Protein AF-A0A914P4Z8-F1 (afdb_monomer_lite)

Foldseek 3Di:
DDPPDDDPDDDDQPLVQLQVCLADPVSPRDDDDDDPDDDDDDDDDPPPDPCPVVVVVVVVVCVVVCVVVVVCCVRRHGNDDPPVVPPPPPPPCDVVNVVVVVVVVVVVVVVVVVVVVVVVVVVVVVVVVVVCCVPPVVVVCVVPPPDDDVVVVVVVVVVVPCPVVVVVVVVVVVVVVVVPDDDDDDDDDDDPPDPDPPVVVVVVVVVVVVVVPD

Secondary structure (DSSP, 8-state):
-------S-----HHHHHHHHHT-SS------S--S--PPP-----TT-THHHHHHHHHHHHHHTTHHHHHHHHHH--SS---TT-TT------HHHHHHHHHHHHHHHHHHHHHHHHHHHHHHHHHHHHHHIIIIIHHHHHHHTTSSSHHHHHHHHHGGGTHHHHHHHHHHHHHHHHHS--SSS---------TTSHHHHHHHHHHHHHTT--

Organism: NCBI:txid227884

Radius of gyration: 45.94 Å; ch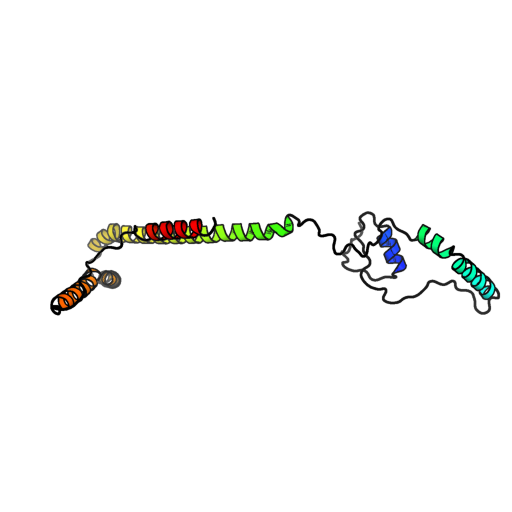ains: 1; bounding box: 106×55×116 Å

InterPro domains:
  IPR015683 Ionotropic glutamate receptor [PTHR18966] (6-133)

Structure (mmCIF, N/CA/C/O backbone):
data_AF-A0A914P4Z8-F1
#
_entry.id   AF-A0A914P4Z8-F1
#
loop_
_atom_site.group_PDB
_atom_site.id
_atom_site.type_symbol
_atom_site.label_atom_id
_atom_site.label_alt_id
_atom_site.label_comp_id
_atom_site.label_asym_id
_atom_site.label_entity_id
_atom_site.label_seq_id
_atom_site.pdbx_PDB_ins_code
_atom_site.Cartn_x
_atom_site.Cartn_y
_atom_site.Cartn_z
_atom_site.occupancy
_atom_site.B_iso_or_equiv
_atom_site.auth_seq_id
_atom_site.auth_comp_id
_atom_site.auth_asym_id
_atom_site.auth_atom_id
_atom_site.pdbx_PDB_model_num
ATOM 1 N N . MET A 1 1 ? -23.081 -17.741 -10.231 1.00 33.28 1 MET A N 1
ATOM 2 C CA . MET A 1 1 ? -21.741 -17.119 -10.187 1.00 33.28 1 MET A CA 1
ATOM 3 C C . MET A 1 1 ? -21.920 -15.652 -9.849 1.00 33.28 1 MET A C 1
ATOM 5 O O . MET A 1 1 ? -22.490 -14.925 -10.652 1.00 33.28 1 MET A O 1
ATOM 9 N N . SER A 1 2 ? -21.561 -15.251 -8.630 1.00 34.38 2 SER A N 1
ATOM 10 C CA . SER A 1 2 ? -21.707 -13.864 -8.180 1.00 34.38 2 SER A CA 1
ATOM 11 C C . SER A 1 2 ? -20.688 -12.985 -8.909 1.00 34.38 2 SER A C 1
ATOM 13 O O . SER A 1 2 ? -19.508 -13.332 -8.943 1.00 34.38 2 SER A O 1
ATOM 15 N N . LYS A 1 3 ? -21.128 -11.876 -9.517 1.00 41.78 3 LYS A N 1
ATOM 16 C CA . LYS A 1 3 ? -20.225 -10.840 -10.039 1.00 41.78 3 LYS A CA 1
ATOM 17 C C . LYS A 1 3 ? -19.413 -10.298 -8.856 1.00 41.78 3 LYS A C 1
ATOM 19 O O . LYS A 1 3 ? -19.962 -9.556 -8.047 1.00 41.78 3 LYS A O 1
ATOM 24 N N . LYS A 1 4 ? -18.124 -10.643 -8.750 1.00 62.50 4 LYS A N 1
ATOM 25 C CA . LYS A 1 4 ? -17.187 -9.883 -7.911 1.00 62.50 4 LYS A CA 1
ATOM 26 C C . LYS A 1 4 ? -16.979 -8.534 -8.594 1.00 62.50 4 LYS A C 1
ATOM 28 O O . LYS A 1 4 ? -16.255 -8.436 -9.579 1.00 62.50 4 LYS A O 1
ATOM 33 N N . ILE A 1 5 ? -17.689 -7.518 -8.120 1.00 73.44 5 ILE A N 1
ATOM 34 C CA . ILE A 1 5 ? -17.353 -6.127 -8.410 1.00 73.44 5 ILE A CA 1
ATOM 35 C C . ILE A 1 5 ? -16.011 -5.885 -7.712 1.00 73.44 5 ILE A C 1
ATOM 37 O O . ILE A 1 5 ? -15.908 -6.124 -6.511 1.00 73.44 5 ILE A O 1
ATOM 41 N N . GLN A 1 6 ? -14.980 -5.497 -8.463 1.00 75.19 6 GLN A N 1
ATOM 42 C CA . GLN A 1 6 ? -13.723 -5.039 -7.873 1.00 75.19 6 GLN A CA 1
ATOM 43 C C . GLN A 1 6 ? -14.003 -3.690 -7.205 1.00 75.19 6 GLN A C 1
ATOM 45 O O . GLN A 1 6 ? -14.407 -2.739 -7.871 1.00 75.19 6 GLN A O 1
ATOM 50 N N . LEU A 1 7 ? -13.911 -3.665 -5.878 1.00 75.88 7 LEU A N 1
ATOM 51 C CA . LEU A 1 7 ? -14.118 -2.487 -5.043 1.00 75.88 7 LEU A CA 1
ATOM 52 C C . LEU A 1 7 ? -12.759 -2.104 -4.463 1.00 75.88 7 LEU A C 1
ATOM 54 O O . LEU A 1 7 ? -12.215 -2.863 -3.668 1.00 75.88 7 LEU A O 1
ATOM 58 N N . ASP A 1 8 ? -12.242 -0.940 -4.849 1.00 79.50 8 ASP A N 1
ATOM 59 C CA . ASP A 1 8 ? -10.958 -0.434 -4.342 1.00 79.50 8 ASP A CA 1
ATOM 60 C C . ASP A 1 8 ? -11.071 0.114 -2.911 1.00 79.50 8 ASP A C 1
ATOM 62 O O . ASP A 1 8 ? -10.104 0.121 -2.156 1.00 79.50 8 ASP A O 1
ATOM 66 N N . ALA A 1 9 ? -12.261 0.584 -2.522 1.00 85.44 9 ALA A N 1
ATOM 67 C CA . ALA A 1 9 ? -12.530 1.105 -1.189 1.00 85.44 9 ALA A CA 1
ATOM 68 C C . ALA A 1 9 ? -13.968 0.801 -0.755 1.00 85.44 9 ALA A C 1
ATOM 70 O O . ALA A 1 9 ? -14.914 0.897 -1.542 1.00 85.44 9 ALA A O 1
ATOM 71 N N . PHE A 1 10 ? -14.131 0.471 0.525 1.00 86.00 10 PHE A N 1
ATOM 72 C CA . PHE A 1 10 ? -15.420 0.200 1.150 1.00 86.00 10 PHE A CA 1
ATOM 73 C C . PHE A 1 10 ? -15.530 0.976 2.465 1.00 86.00 10 PHE A C 1
ATOM 75 O O . PHE A 1 10 ? -14.608 0.967 3.277 1.00 86.00 10 PHE A O 1
ATOM 82 N N . ILE A 1 11 ? -16.652 1.671 2.660 1.00 89.19 11 ILE A N 1
ATOM 83 C CA . ILE A 1 11 ? -16.910 2.491 3.848 1.00 89.19 11 ILE A CA 1
ATOM 84 C C . ILE A 1 11 ? -18.048 1.847 4.627 1.00 89.19 11 ILE A C 1
ATOM 86 O O . ILE A 1 11 ? -19.149 1.669 4.103 1.00 89.19 11 ILE A O 1
ATOM 90 N N . TYR A 1 12 ? -17.777 1.512 5.883 1.00 89.00 12 TYR A N 1
ATOM 91 C CA . TYR A 1 12 ? -18.737 0.888 6.783 1.00 89.00 12 TYR A CA 1
ATOM 92 C C . TYR A 1 12 ? -18.381 1.182 8.245 1.00 89.00 12 TYR A C 1
ATOM 94 O O . TYR A 1 12 ? -17.435 1.923 8.514 1.00 89.00 12 TYR A O 1
ATOM 102 N N . ASP A 1 13 ? -19.151 0.631 9.186 1.00 88.88 13 ASP A N 1
ATOM 103 C CA . ASP A 1 13 ? -18.846 0.770 10.608 1.00 88.88 13 ASP A CA 1
ATOM 104 C C . ASP A 1 13 ? -17.483 0.158 10.954 1.00 88.88 13 ASP A C 1
ATOM 106 O O . ASP A 1 13 ? -17.149 -0.950 10.523 1.00 88.88 13 ASP A O 1
ATOM 110 N N . ALA A 1 14 ? -16.710 0.883 11.759 1.00 86.25 14 ALA A N 1
ATOM 111 C CA . ALA A 1 14 ? -15.313 0.564 12.018 1.00 86.25 14 ALA A CA 1
ATOM 112 C C . ALA A 1 14 ? -15.141 -0.782 12.735 1.00 86.25 14 ALA A C 1
ATOM 114 O O . ALA A 1 14 ? -14.283 -1.572 12.357 1.00 86.25 14 ALA A O 1
ATOM 115 N N . VAL A 1 15 ? -16.005 -1.091 13.711 1.00 87.31 15 VAL A N 1
ATOM 116 C CA . VAL A 1 15 ? -15.911 -2.339 14.489 1.00 87.31 15 VAL A CA 1
ATOM 117 C C . VAL A 1 15 ? -16.144 -3.565 13.605 1.00 87.31 15 VAL A C 1
ATOM 119 O O . VAL A 1 15 ? -15.486 -4.591 13.769 1.00 87.31 15 VAL A O 1
ATOM 122 N N . VAL A 1 16 ? -17.071 -3.462 12.649 1.00 88.56 16 VAL A N 1
ATOM 123 C CA . VAL A 1 16 ? -17.364 -4.554 11.713 1.00 88.56 16 VAL A CA 1
ATOM 124 C C . VAL A 1 16 ? -16.225 -4.735 10.712 1.00 88.56 16 VAL A C 1
ATOM 126 O O . VAL A 1 16 ? -15.861 -5.874 10.417 1.00 88.56 16 VAL A O 1
ATOM 129 N N . LEU A 1 17 ? -15.646 -3.637 10.216 1.00 88.44 17 LEU A N 1
ATOM 130 C CA . LEU A 1 17 ? -14.486 -3.689 9.325 1.00 88.44 17 LEU A CA 1
ATOM 131 C C . LEU A 1 17 ? -13.275 -4.318 10.011 1.00 88.44 17 LEU A C 1
ATOM 133 O O . LEU A 1 17 ? -12.688 -5.230 9.441 1.00 88.44 17 LEU A O 1
ATOM 137 N N . ASP A 1 18 ? -12.958 -3.914 11.242 1.00 85.38 18 ASP A N 1
ATOM 138 C CA . ASP A 1 18 ? -11.827 -4.472 11.994 1.00 85.38 18 ASP A CA 1
ATOM 139 C C . ASP A 1 18 ? -12.021 -5.962 12.298 1.00 85.38 18 ASP A C 1
ATOM 141 O O . ASP A 1 18 ? -11.088 -6.756 12.170 1.00 85.38 18 ASP A O 1
ATOM 145 N N . TYR A 1 19 ? -13.246 -6.377 12.630 1.00 87.62 19 TYR A N 1
ATOM 146 C CA . TYR A 1 19 ? -13.572 -7.791 12.804 1.00 87.62 19 TYR A CA 1
ATOM 147 C C . TYR A 1 19 ? -13.413 -8.589 11.501 1.00 87.62 19 TYR A C 1
ATOM 149 O O . TYR A 1 19 ? -12.884 -9.702 11.519 1.00 87.62 19 TYR A O 1
ATOM 157 N N . GLN A 1 20 ? -13.869 -8.042 10.371 1.00 87.25 20 GLN A N 1
ATOM 158 C CA . GLN A 1 20 ? -13.790 -8.721 9.079 1.00 87.25 20 GLN A CA 1
ATOM 159 C C . GLN A 1 20 ? -12.347 -8.782 8.562 1.00 87.25 20 GLN A C 1
ATOM 161 O O . GLN A 1 20 ? -11.921 -9.841 8.107 1.00 87.25 20 GLN A O 1
ATOM 166 N N . ALA A 1 21 ? -11.593 -7.688 8.690 1.00 86.69 21 ALA A N 1
ATOM 167 C CA . ALA A 1 21 ? -10.169 -7.618 8.373 1.00 86.69 21 ALA A CA 1
ATOM 168 C C . ALA A 1 21 ? -9.355 -8.579 9.253 1.00 86.69 21 ALA A C 1
ATOM 170 O O . ALA A 1 21 ? -8.483 -9.288 8.764 1.00 86.69 21 ALA A O 1
ATOM 171 N N . GLY A 1 22 ? -9.695 -8.688 10.541 1.00 85.44 22 GLY A N 1
ATOM 172 C CA . GLY A 1 22 ? -9.060 -9.627 11.466 1.00 85.44 22 GLY A CA 1
ATOM 173 C C . GLY A 1 22 ? -9.313 -11.109 11.149 1.0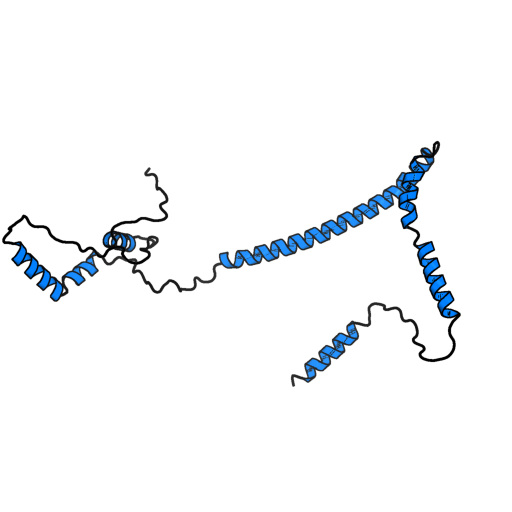0 85.44 22 GLY A C 1
ATOM 174 O O . GLY A 1 22 ? -8.529 -11.967 11.563 1.00 85.44 22 GLY A O 1
ATOM 175 N N . LYS A 1 23 ? -10.410 -11.425 10.451 1.00 85.12 23 LYS A N 1
ATOM 176 C CA . LYS A 1 23 ? -10.815 -12.794 10.085 1.00 85.12 23 LYS A CA 1
ATOM 177 C C . LYS A 1 23 ? -10.451 -13.195 8.664 1.00 85.12 23 LYS A C 1
ATOM 179 O O . LYS A 1 23 ? -10.715 -14.337 8.284 1.00 85.12 23 LYS A O 1
ATOM 184 N N . ASP A 1 24 ? -9.901 -12.273 7.890 1.00 83.62 24 ASP A N 1
ATOM 185 C CA . ASP A 1 24 ? -9.464 -12.557 6.537 1.00 83.62 24 ASP A CA 1
ATOM 186 C C . ASP A 1 24 ? -8.277 -13.533 6.549 1.00 83.62 24 ASP A C 1
ATOM 188 O O . ASP A 1 24 ? -7.423 -13.472 7.432 1.00 83.62 24 ASP A O 1
ATOM 192 N N . ALA A 1 25 ? -8.244 -14.477 5.606 1.00 77.44 25 ALA A N 1
ATOM 193 C CA . ALA A 1 25 ? -7.233 -15.541 5.602 1.00 77.44 25 ALA A CA 1
ATOM 194 C C . ALA A 1 25 ? -5.864 -15.039 5.118 1.00 77.44 25 ALA A C 1
ATOM 196 O O . ALA A 1 25 ? -4.833 -15.484 5.620 1.00 77.44 25 ALA A O 1
ATOM 197 N N . ASP A 1 26 ? -5.882 -14.098 4.173 1.00 78.06 26 ASP A N 1
ATOM 198 C CA . ASP A 1 26 ? -4.693 -13.560 3.511 1.00 78.06 26 ASP A CA 1
ATOM 199 C C . ASP A 1 26 ? -4.294 -12.174 4.056 1.00 78.06 26 ASP A C 1
ATOM 201 O O . ASP A 1 26 ? -3.321 -11.583 3.592 1.00 78.06 26 ASP A O 1
ATOM 205 N N . CYS A 1 27 ? -5.024 -11.660 5.059 1.00 81.81 27 CYS A N 1
ATOM 206 C CA . CYS A 1 27 ? -4.859 -10.318 5.633 1.00 81.81 27 CYS A CA 1
ATOM 207 C C . CYS A 1 27 ? -4.760 -9.204 4.567 1.00 81.81 27 CYS A C 1
ATOM 209 O O . CYS A 1 27 ? -4.033 -8.225 4.757 1.00 81.81 27 CYS A O 1
ATOM 211 N N . GLU A 1 28 ? -5.463 -9.353 3.439 1.00 79.19 28 GLU A N 1
ATOM 212 C CA . GLU A 1 28 ? -5.416 -8.406 2.318 1.00 79.19 28 GLU A CA 1
ATOM 213 C C . GLU A 1 28 ? -6.237 -7.151 2.648 1.00 79.19 28 GLU A C 1
ATOM 215 O O . GLU A 1 28 ? -5.876 -6.029 2.284 1.00 79.19 28 GLU A O 1
ATOM 220 N N . LEU A 1 29 ? -7.334 -7.332 3.390 1.00 80.19 29 LEU A N 1
ATOM 221 C CA . LEU A 1 29 ? -8.165 -6.231 3.857 1.00 80.19 29 LEU A CA 1
ATOM 222 C C . LEU A 1 29 ? -7.519 -5.528 5.051 1.00 80.19 29 LEU A C 1
ATOM 224 O O . LEU A 1 29 ? -7.234 -6.130 6.084 1.00 80.19 29 LEU A O 1
ATOM 228 N N . MET A 1 30 ? -7.378 -4.210 4.935 1.00 80.56 30 MET A N 1
ATOM 229 C CA . MET A 1 30 ? -6.857 -3.361 6.001 1.00 80.56 30 MET A CA 1
ATOM 230 C C . MET A 1 30 ? -7.707 -2.104 6.173 1.00 80.56 30 MET A C 1
ATOM 232 O O . MET A 1 30 ? -8.079 -1.438 5.206 1.00 80.56 30 MET A O 1
ATOM 236 N N . THR A 1 31 ? -7.996 -1.767 7.428 1.00 83.06 31 THR A N 1
ATOM 237 C CA . THR A 1 31 ? -8.676 -0.523 7.793 1.00 83.06 31 THR A CA 1
ATOM 238 C C . THR A 1 31 ? -7.671 0.629 7.727 1.00 83.06 31 THR A C 1
ATOM 240 O O . THR A 1 31 ? -6.688 0.647 8.464 1.00 83.06 31 THR A O 1
ATOM 243 N N . ILE A 1 32 ? -7.898 1.604 6.843 1.00 82.50 32 ILE A N 1
ATOM 244 C CA . ILE A 1 32 ? -7.004 2.758 6.659 1.00 82.50 32 ILE A CA 1
ATOM 245 C C . ILE A 1 32 ? -7.594 3.995 7.346 1.00 82.50 32 ILE A C 1
ATOM 247 O O . ILE A 1 32 ? -8.748 4.357 7.125 1.00 82.50 32 ILE A O 1
ATOM 251 N N . GLY A 1 33 ? -6.764 4.704 8.117 1.00 79.25 33 GLY A N 1
ATOM 252 C CA . GLY A 1 33 ? -7.100 6.009 8.690 1.00 79.25 33 GLY A CA 1
ATOM 253 C C . GLY A 1 33 ? -7.774 5.955 10.064 1.00 79.25 33 GLY A C 1
ATOM 254 O O . GLY A 1 33 ? -7.808 4.929 10.739 1.00 79.25 33 GLY A O 1
ATOM 255 N N . LYS A 1 34 ? -8.267 7.114 10.518 1.00 76.44 34 LYS A N 1
ATOM 256 C CA . LYS A 1 34 ? -8.943 7.266 11.814 1.00 76.44 34 LYS A CA 1
ATOM 257 C C . LYS A 1 34 ? -10.453 7.137 11.642 1.00 76.44 34 LYS A C 1
ATOM 259 O O . LYS A 1 34 ? -11.012 7.574 10.640 1.00 76.44 34 LYS A O 1
ATOM 264 N N . TRP A 1 35 ? -11.113 6.596 12.660 1.00 79.44 35 TRP A N 1
ATOM 265 C CA . TRP A 1 35 ? -12.559 6.414 12.683 1.00 79.44 35 TRP A CA 1
ATOM 266 C C . TRP A 1 35 ? -13.251 7.777 12.539 1.00 79.44 35 TRP A C 1
ATOM 268 O O . TRP A 1 35 ? -12.985 8.701 13.311 1.00 79.44 35 TRP A O 1
ATOM 278 N N . SER A 1 36 ? -14.110 7.910 11.524 1.00 65.19 36 SER A N 1
ATOM 279 C CA . SER A 1 36 ? -14.756 9.183 11.167 1.00 65.19 36 SER A CA 1
ATOM 280 C C . SER A 1 36 ? -15.740 9.669 12.238 1.00 65.19 36 SER A C 1
ATOM 282 O O . SER A 1 36 ? -15.934 10.874 12.391 1.00 65.19 36 SER A O 1
ATOM 284 N N . SER A 1 37 ? -16.321 8.748 13.007 1.00 72.81 37 SER A N 1
ATOM 285 C CA . SER A 1 37 ? -17.164 9.037 14.163 1.00 72.81 37 SER A CA 1
ATOM 286 C C . SER A 1 37 ? -17.004 7.923 15.193 1.00 72.81 37 SER A C 1
ATOM 288 O O . SER A 1 37 ? -16.967 6.748 14.836 1.00 72.81 37 SER A O 1
ATOM 290 N N . MET A 1 38 ? -16.893 8.286 16.469 1.00 74.12 38 MET A N 1
ATOM 291 C CA . MET A 1 38 ? -16.746 7.332 17.568 1.00 74.12 38 MET A CA 1
ATOM 292 C C . MET A 1 38 ? -18.111 7.120 18.223 1.00 74.12 38 MET A C 1
ATOM 294 O O . MET A 1 38 ? -18.416 7.696 19.266 1.00 74.12 38 MET A O 1
ATOM 298 N N . THR A 1 39 ? -18.968 6.343 17.563 1.00 82.75 39 THR A N 1
ATOM 299 C CA . THR A 1 39 ? -20.273 5.943 18.103 1.00 82.75 39 THR A CA 1
ATOM 300 C C . THR A 1 39 ? -20.172 4.583 18.781 1.00 82.75 39 THR A C 1
ATOM 302 O O . THR A 1 39 ? -19.626 3.645 18.212 1.00 82.75 39 THR A O 1
ATOM 305 N N . GLY A 1 40 ? -20.704 4.476 19.999 1.00 84.31 40 GLY A N 1
ATOM 306 C CA . GLY A 1 40 ? -20.753 3.223 20.752 1.00 84.31 40 GLY A CA 1
ATOM 307 C C . GLY A 1 40 ? -22.046 2.437 20.517 1.00 84.31 40 GLY A C 1
ATOM 308 O O . GLY A 1 40 ? -23.102 3.019 20.269 1.00 84.31 40 GLY A O 1
ATOM 309 N N . TYR A 1 41 ? -21.971 1.113 20.652 1.00 88.88 41 TYR A N 1
ATOM 310 C CA . TYR A 1 41 ? -23.140 0.233 20.683 1.00 88.88 41 TYR A CA 1
ATOM 311 C C . TYR A 1 41 ? -23.856 0.319 22.040 1.00 88.88 41 TYR A C 1
ATOM 313 O O . TYR A 1 41 ? -23.213 0.438 23.082 1.00 88.88 41 TYR A O 1
ATOM 321 N N . GLY A 1 42 ? -25.190 0.237 22.045 1.00 90.75 42 GLY A N 1
ATOM 322 C CA . GLY A 1 42 ? -26.001 0.337 23.262 1.00 90.75 42 GLY A CA 1
ATOM 323 C C . GLY A 1 42 ? -27.212 -0.592 23.257 1.00 90.75 42 GLY A C 1
ATOM 324 O O . GLY A 1 42 ? -27.662 -1.043 22.205 1.00 90.75 42 GLY A O 1
ATOM 325 N N . ILE A 1 43 ? -27.751 -0.871 24.446 1.00 92.19 43 ILE A N 1
ATOM 326 C CA . ILE A 1 43 ? -28.952 -1.697 24.625 1.00 92.19 43 ILE A CA 1
ATOM 327 C C . ILE A 1 43 ? -30.159 -0.785 24.857 1.00 92.19 43 ILE A C 1
ATOM 329 O O . ILE A 1 43 ? -30.155 0.051 25.761 1.00 92.19 43 ILE A O 1
ATOM 333 N N . GLY A 1 44 ? -31.198 -0.951 24.038 1.00 93.12 44 GLY A N 1
ATOM 334 C CA . GLY A 1 44 ? -32.444 -0.193 24.139 1.00 93.12 44 GLY A CA 1
ATOM 335 C C . GLY A 1 44 ? -33.476 -0.865 25.046 1.00 93.12 44 GLY A C 1
ATOM 336 O O . GLY A 1 44 ? -33.659 -2.078 25.005 1.00 93.12 44 GLY A O 1
ATOM 337 N N . PHE A 1 45 ? -34.198 -0.059 25.824 1.00 94.00 45 PHE A N 1
ATOM 338 C CA . PHE A 1 45 ? -35.334 -0.485 26.647 1.00 94.00 45 PHE A CA 1
ATOM 339 C C . PHE A 1 45 ? -36.577 0.352 26.307 1.00 94.00 45 PHE A C 1
ATOM 341 O O . PHE A 1 45 ? -36.432 1.495 25.862 1.00 94.00 45 PHE A O 1
ATOM 348 N N . PRO A 1 46 ? -37.802 -0.163 26.531 1.00 93.94 46 PRO A N 1
ATOM 349 C CA . PRO A 1 46 ? -39.011 0.637 26.367 1.00 93.94 46 PRO A CA 1
ATOM 350 C C . PRO A 1 46 ? -39.010 1.838 27.323 1.00 93.94 46 PRO A C 1
ATOM 352 O O . PRO A 1 46 ? -38.448 1.784 28.424 1.00 93.94 46 PRO A O 1
ATOM 355 N N . LYS A 1 47 ? -39.655 2.931 26.895 1.00 90.50 47 LYS A N 1
ATOM 356 C CA . LYS A 1 47 ? -39.761 4.167 27.683 1.00 90.50 47 LYS A CA 1
ATOM 357 C C . LYS A 1 47 ? -40.350 3.855 29.068 1.00 90.50 47 LYS A C 1
ATOM 359 O O . LYS A 1 47 ? -41.325 3.118 29.165 1.00 90.50 47 LYS A O 1
ATOM 364 N N . ASN A 1 48 ? -39.758 4.430 30.117 1.00 89.31 48 ASN A N 1
ATOM 365 C CA . ASN A 1 48 ? -40.133 4.243 31.529 1.00 89.31 48 ASN A CA 1
ATOM 366 C C . ASN A 1 48 ? -39.957 2.816 32.090 1.00 89.31 48 ASN A C 1
ATOM 368 O O . ASN A 1 48 ? -40.603 2.455 33.072 1.00 89.31 48 ASN A O 1
ATOM 372 N N . SER A 1 49 ? -39.069 1.998 31.515 1.00 92.31 49 SER A N 1
ATOM 373 C CA . SER A 1 49 ? -38.757 0.682 32.084 1.00 92.31 49 SER A CA 1
ATOM 374 C C . SER A 1 49 ? -37.988 0.788 33.417 1.00 92.31 49 SER A C 1
ATOM 376 O O . SER A 1 49 ? -36.954 1.460 33.475 1.00 92.31 49 SER A O 1
ATOM 378 N N . PRO A 1 50 ? -38.403 0.063 34.477 1.00 90.94 50 PRO A N 1
ATOM 379 C CA . PRO A 1 50 ? -37.695 0.037 35.762 1.00 90.94 50 PRO A CA 1
ATOM 380 C C . PRO A 1 50 ? -36.354 -0.719 35.700 1.00 90.94 50 PRO A C 1
ATOM 382 O O . PRO A 1 50 ? -35.555 -0.650 36.634 1.00 90.94 50 PRO A O 1
ATOM 385 N N . HIS A 1 51 ? -36.087 -1.454 34.614 1.00 92.06 51 HIS A N 1
ATOM 386 C CA . HIS A 1 51 ? -34.886 -2.282 34.472 1.00 92.06 51 HIS A CA 1
ATOM 387 C C . HIS A 1 51 ? -33.660 -1.511 33.974 1.00 92.06 51 HIS A C 1
ATOM 389 O O . HIS A 1 51 ? -32.541 -1.973 34.190 1.00 92.06 51 HIS A O 1
ATOM 395 N N . VAL A 1 52 ? -33.850 -0.330 33.373 1.00 93.56 52 VAL A N 1
ATOM 396 C CA . VAL A 1 52 ? -32.761 0.476 32.789 1.00 93.56 52 VAL A CA 1
ATOM 397 C C . VAL A 1 52 ? -31.677 0.771 33.822 1.00 93.56 52 VAL A C 1
ATOM 399 O O . VAL A 1 52 ? -30.499 0.547 33.566 1.00 93.56 52 VAL A O 1
ATOM 402 N N . GLN A 1 53 ? -32.080 1.205 35.019 1.00 91.44 53 GLN A N 1
ATOM 403 C CA . GLN A 1 53 ? -31.150 1.565 36.092 1.00 91.44 53 GLN A CA 1
ATOM 404 C C . GLN A 1 53 ? -30.344 0.359 36.586 1.00 91.44 53 GLN A C 1
ATOM 406 O O . GLN A 1 53 ? -29.129 0.449 36.751 1.00 91.44 53 GLN A O 1
ATOM 411 N N . LYS A 1 54 ? -31.006 -0.793 36.757 1.00 94.19 54 LYS A N 1
ATOM 412 C CA . LYS A 1 54 ? -30.353 -2.031 37.208 1.00 94.19 54 LYS A CA 1
ATOM 413 C C . LYS A 1 54 ? -29.337 -2.532 36.180 1.00 94.19 54 LYS A C 1
ATOM 415 O O . LYS A 1 54 ? -28.220 -2.876 36.548 1.00 94.19 54 LYS A O 1
ATOM 420 N N . VAL A 1 55 ? -29.704 -2.545 34.897 1.00 94.69 55 VAL A N 1
ATOM 421 C CA . VAL A 1 55 ? -28.804 -2.995 33.823 1.00 94.69 55 VAL A CA 1
ATOM 422 C C . VAL A 1 55 ? -27.625 -2.040 33.657 1.00 94.69 55 VAL A C 1
ATOM 424 O O . VAL A 1 55 ? -26.495 -2.500 33.522 1.00 94.69 55 VAL A O 1
ATOM 427 N N . ASN A 1 56 ? -27.859 -0.728 33.734 1.00 93.69 56 ASN A N 1
ATOM 428 C CA . ASN A 1 56 ? -26.786 0.258 33.643 1.00 93.69 56 ASN A CA 1
ATOM 429 C C . ASN A 1 56 ? -25.760 0.094 34.779 1.00 93.69 56 ASN A C 1
ATOM 431 O O . ASN A 1 56 ? -24.558 0.099 34.530 1.00 93.69 56 ASN A O 1
ATOM 435 N N . GLN A 1 57 ? -26.217 -0.132 36.018 1.00 95.38 57 GLN A N 1
ATOM 436 C CA . GLN A 1 57 ? -25.315 -0.422 37.139 1.00 95.38 57 GLN A CA 1
ATOM 437 C C . GLN A 1 57 ? -24.494 -1.698 36.915 1.00 95.38 57 GLN A C 1
ATOM 439 O O . GLN A 1 57 ? -23.288 -1.689 37.153 1.00 95.38 57 GLN A O 1
ATOM 444 N N . LEU A 1 58 ? -25.117 -2.774 36.424 1.00 95.25 58 LEU A N 1
ATOM 445 C CA . LEU A 1 58 ? -24.407 -4.020 36.120 1.00 95.25 58 LEU A CA 1
ATOM 446 C C . LEU A 1 58 ? -23.373 -3.833 35.002 1.00 95.25 58 LEU A C 1
ATOM 448 O O . LEU A 1 58 ? -22.246 -4.300 35.137 1.00 95.25 58 LEU A O 1
ATOM 452 N N . MET A 1 59 ? -23.709 -3.109 33.930 1.00 93.94 59 MET A N 1
ATOM 453 C CA . MET A 1 59 ? -22.753 -2.793 32.860 1.00 93.94 59 MET A CA 1
ATOM 454 C C . MET A 1 59 ? -21.533 -2.039 33.387 1.00 93.94 59 MET A C 1
ATOM 456 O O . MET A 1 59 ? -20.405 -2.390 33.045 1.00 93.94 59 MET A O 1
ATOM 460 N N . LEU A 1 60 ? -21.745 -1.037 34.245 1.00 94.25 60 LEU A N 1
ATOM 461 C CA . LEU A 1 60 ? -20.652 -0.288 34.863 1.00 94.25 60 LEU A CA 1
ATOM 462 C C . LEU A 1 60 ? -19.763 -1.194 35.722 1.00 94.25 60 LEU A C 1
ATOM 464 O O . LEU A 1 60 ? -18.540 -1.083 35.649 1.00 94.25 60 LEU A O 1
ATOM 468 N N . GLN A 1 61 ? -20.350 -2.124 36.480 1.00 96.56 61 GLN A N 1
ATOM 469 C CA . GLN A 1 61 ? -19.586 -3.109 37.252 1.00 96.56 61 GLN A CA 1
ATOM 470 C C . GLN A 1 61 ? -18.751 -4.025 36.347 1.00 96.56 61 GLN A C 1
ATOM 472 O O . GLN A 1 61 ? -17.572 -4.243 36.626 1.00 96.56 61 GLN A O 1
ATOM 477 N N . TYR A 1 62 ? -19.314 -4.522 35.241 1.00 95.50 62 TYR A N 1
ATOM 478 C CA . TYR A 1 62 ? -18.565 -5.350 34.291 1.00 95.50 62 TYR A CA 1
ATOM 479 C C . TYR A 1 62 ? -17.443 -4.581 33.586 1.00 95.50 62 TYR A C 1
ATOM 481 O O . TYR A 1 62 ? -16.373 -5.145 33.347 1.00 95.50 62 TYR A O 1
ATOM 489 N N . HIS A 1 63 ? -17.664 -3.299 33.281 1.00 94.12 63 HIS A N 1
ATOM 490 C CA . HIS A 1 63 ? -16.639 -2.428 32.713 1.00 94.12 63 HIS A CA 1
ATOM 491 C C . HIS A 1 63 ? -15.496 -2.202 33.710 1.00 94.12 63 HIS A C 1
ATOM 493 O O . HIS A 1 63 ? -14.336 -2.404 33.370 1.00 94.12 63 HIS A O 1
ATOM 499 N N . GLN A 1 64 ? -15.808 -1.848 34.962 1.00 95.94 64 GLN A N 1
ATOM 500 C CA . GLN A 1 64 ? -14.802 -1.639 36.016 1.00 95.94 64 GLN A CA 1
ATOM 501 C C . GLN A 1 64 ? -14.000 -2.904 36.333 1.00 95.94 64 GLN A C 1
ATOM 503 O O . GLN A 1 64 ? -12.815 -2.823 36.643 1.00 95.94 64 GLN A O 1
ATOM 508 N N . LYS A 1 65 ? -14.632 -4.077 36.240 1.00 96.44 65 LYS A N 1
ATOM 509 C CA . LYS A 1 65 ? -13.973 -5.370 36.443 1.00 96.44 65 LYS A CA 1
ATOM 510 C C . LYS A 1 65 ? -13.103 -5.803 35.250 1.00 96.44 65 LYS A C 1
ATOM 512 O O . LYS A 1 65 ? -12.336 -6.755 35.381 1.00 96.44 65 LYS A O 1
ATOM 517 N N . GLY A 1 66 ? -13.219 -5.130 34.102 1.00 95.69 66 GLY A N 1
ATOM 518 C CA . GLY A 1 66 ? -12.509 -5.477 32.867 1.00 95.69 66 GLY A CA 1
ATOM 519 C C . GLY A 1 66 ? -13.057 -6.724 32.166 1.00 95.69 66 GLY A C 1
ATOM 520 O O . GLY A 1 66 ? -12.434 -7.243 31.241 1.00 95.69 66 GLY A O 1
ATOM 521 N N . ASP A 1 67 ? -14.225 -7.227 32.577 1.00 95.38 67 ASP A N 1
ATOM 522 C CA . ASP A 1 67 ? -14.825 -8.410 31.951 1.00 95.38 67 ASP A CA 1
ATOM 523 C C . ASP A 1 67 ? -15.273 -8.095 30.510 1.00 95.38 67 ASP A C 1
ATOM 525 O O . ASP A 1 67 ? -15.146 -8.950 29.635 1.00 95.38 67 ASP A O 1
ATOM 529 N N . LEU A 1 68 ? -15.708 -6.856 30.227 1.00 92.50 68 LEU A N 1
ATOM 530 C CA . LEU A 1 68 ? -16.018 -6.414 28.856 1.00 92.50 68 LEU A CA 1
ATOM 531 C C . LEU A 1 68 ? -14.798 -6.486 27.933 1.00 92.50 68 LEU A C 1
ATOM 533 O O . LEU A 1 68 ? -14.916 -6.977 26.815 1.00 92.50 68 LEU A O 1
ATOM 537 N N . GLU A 1 69 ? -13.637 -6.028 28.401 1.00 92.00 69 GLU A N 1
ATOM 538 C CA . GLU A 1 69 ? -12.396 -6.041 27.619 1.00 92.00 69 GLU A CA 1
ATOM 539 C C . GLU A 1 69 ? -11.958 -7.476 27.312 1.00 92.00 69 GLU A C 1
ATOM 541 O O . GLU A 1 69 ? -11.573 -7.795 26.191 1.00 92.00 69 GLU A O 1
ATOM 546 N N . ARG A 1 70 ? -12.106 -8.391 28.277 1.00 93.75 70 ARG A N 1
ATOM 547 C CA . ARG A 1 70 ? -11.840 -9.820 28.053 1.00 93.75 70 ARG A CA 1
ATOM 548 C C . ARG A 1 70 ? -12.755 -10.418 26.994 1.00 93.75 70 ARG A C 1
ATOM 550 O O . ARG A 1 70 ? -12.280 -11.162 26.141 1.00 93.75 70 ARG A O 1
ATOM 557 N N . LEU A 1 71 ? -14.051 -10.102 27.039 1.00 92.75 71 LEU A N 1
ATOM 558 C CA . LEU A 1 71 ? -14.992 -10.548 26.012 1.00 92.75 71 LEU A CA 1
ATOM 559 C C . LEU A 1 71 ? -14.627 -9.957 24.649 1.00 92.75 71 LEU A C 1
ATOM 561 O O . LEU A 1 71 ? -14.605 -10.687 23.661 1.00 92.75 71 LEU A O 1
ATOM 565 N N . GLN A 1 72 ? -14.302 -8.666 24.594 1.00 89.06 72 GLN A N 1
ATOM 566 C CA . GLN A 1 72 ? -13.865 -8.015 23.366 1.00 89.06 72 GLN A CA 1
ATOM 567 C C . GLN A 1 72 ? -12.632 -8.713 22.790 1.00 89.06 72 GLN A C 1
ATOM 569 O O . GLN A 1 72 ? -12.650 -9.127 21.637 1.00 89.06 72 GLN A O 1
ATOM 574 N N . ASN A 1 73 ? -11.602 -8.937 23.601 1.00 87.88 73 ASN A N 1
ATOM 575 C CA . ASN A 1 73 ? -10.376 -9.578 23.144 1.00 87.88 73 ASN A CA 1
ATOM 576 C C . ASN A 1 73 ? -10.606 -11.031 22.710 1.00 87.88 73 ASN A C 1
ATOM 578 O O . ASN A 1 73 ? -9.950 -11.499 21.788 1.00 87.88 73 ASN A O 1
ATOM 582 N N . PHE A 1 74 ? -11.540 -11.749 23.327 1.00 89.62 74 PHE A N 1
ATOM 583 C CA . PHE A 1 74 ? -11.841 -13.124 22.936 1.00 89.62 74 PHE A CA 1
ATOM 584 C C . PHE A 1 74 ? -12.627 -13.214 21.619 1.00 89.62 74 PHE A C 1
ATOM 586 O O . PHE A 1 74 ? -12.360 -14.092 20.803 1.00 89.62 74 PHE A O 1
ATOM 593 N N . TRP A 1 75 ? -13.603 -12.325 21.410 1.00 87.50 75 TRP A N 1
ATOM 594 C CA . TRP A 1 75 ? -14.526 -12.410 20.271 1.00 87.50 75 TRP A CA 1
ATOM 595 C C . TRP A 1 75 ? -14.125 -11.549 19.067 1.00 87.50 75 TRP A C 1
ATOM 597 O O . TRP A 1 75 ? -14.448 -11.917 17.935 1.00 87.50 75 TRP A O 1
ATOM 607 N N . LEU A 1 76 ? -13.466 -10.408 19.296 1.00 84.12 76 LEU A N 1
ATOM 608 C CA . LEU A 1 76 ? -13.112 -9.428 18.261 1.00 84.12 76 LEU A CA 1
ATOM 609 C C . LEU A 1 76 ? -11.631 -9.470 17.857 1.00 84.12 76 LEU A C 1
ATOM 611 O O . LEU A 1 76 ? -11.307 -8.937 16.800 1.00 84.12 76 LEU A O 1
ATOM 615 N N . THR A 1 77 ? -10.737 -10.102 18.626 1.00 80.31 77 THR A N 1
ATOM 616 C CA . THR A 1 77 ? -9.336 -10.254 18.188 1.00 80.31 77 THR A CA 1
ATOM 617 C C . THR A 1 77 ? -9.256 -11.272 17.056 1.00 80.31 77 THR A C 1
ATOM 619 O O . THR A 1 77 ? -9.569 -12.449 17.236 1.00 80.31 77 THR A O 1
ATOM 622 N N . GLY A 1 78 ? -8.846 -10.804 15.880 1.00 77.69 78 GLY A N 1
ATOM 623 C CA . GLY A 1 78 ? -8.577 -11.634 14.711 1.00 77.69 78 GLY A CA 1
ATOM 624 C C . GLY A 1 78 ? -7.131 -12.129 14.634 1.00 77.69 78 GLY A C 1
ATOM 625 O O . GLY A 1 78 ? -6.272 -11.710 15.409 1.00 77.69 78 GLY A O 1
ATOM 626 N N . ALA A 1 79 ? -6.860 -13.017 13.675 1.00 70.94 79 ALA A N 1
ATOM 627 C CA . ALA A 1 79 ? -5.514 -13.519 13.391 1.00 70.94 79 ALA A CA 1
ATOM 628 C C . ALA A 1 79 ? -4.615 -12.430 12.778 1.00 70.94 79 ALA A C 1
ATOM 630 O O . ALA A 1 79 ? -3.411 -12.395 13.037 1.00 70.94 79 ALA A O 1
ATOM 631 N N . CYS A 1 80 ? -5.209 -11.512 12.012 1.00 74.81 80 CYS A N 1
ATOM 632 C CA . CYS A 1 80 ? -4.511 -10.365 11.449 1.00 74.81 80 CYS A CA 1
ATOM 633 C C . CYS A 1 80 ? -4.433 -9.245 12.496 1.00 74.81 80 CYS A C 1
ATOM 635 O O . CYS A 1 80 ? -5.362 -8.455 12.663 1.00 74.81 80 CYS A O 1
ATOM 637 N N . ILE A 1 81 ? -3.320 -9.179 13.231 1.00 65.81 81 ILE A N 1
ATOM 638 C CA . ILE A 1 81 ? -3.041 -8.060 14.136 1.00 65.81 81 ILE A CA 1
ATOM 639 C C . ILE A 1 81 ? -2.453 -6.928 13.304 1.00 65.81 81 ILE A C 1
ATOM 641 O O . ILE A 1 81 ? -1.377 -7.062 12.719 1.00 65.81 81 ILE A O 1
ATOM 645 N N . HIS A 1 82 ? -3.159 -5.800 13.265 1.00 61.78 82 HIS A N 1
ATOM 646 C CA . HIS A 1 82 ? -2.712 -4.609 12.562 1.00 61.78 82 HIS A CA 1
ATOM 647 C C . HIS A 1 82 ? -1.501 -4.011 13.291 1.00 61.78 82 HIS A C 1
ATOM 649 O O . HIS A 1 82 ? -1.625 -3.190 14.201 1.00 61.78 82 HIS A O 1
ATOM 655 N N . SER A 1 83 ? -0.302 -4.459 12.919 1.00 55.34 83 SER A N 1
ATOM 656 C CA . SER A 1 83 ? 0.934 -3.825 13.353 1.00 55.34 83 SER A CA 1
ATOM 657 C C . SER A 1 83 ? 1.054 -2.511 12.588 1.00 55.34 83 SER A C 1
ATOM 659 O O . SER A 1 83 ? 1.632 -2.450 11.502 1.00 55.34 83 SER A O 1
ATOM 661 N N . SER A 1 84 ? 0.502 -1.442 13.164 1.00 50.81 84 SER A N 1
ATOM 662 C CA . SER A 1 84 ? 0.609 -0.052 12.688 1.00 50.81 84 SER A CA 1
ATOM 663 C C . SER A 1 84 ? 2.059 0.450 12.558 1.00 50.81 84 SER A C 1
ATOM 665 O O . SER A 1 84 ? 2.294 1.589 12.168 1.00 50.81 84 SER A O 1
ATOM 667 N N . ASN A 1 85 ? 3.033 -0.416 12.846 1.00 42.78 85 ASN A N 1
ATOM 668 C CA . ASN A 1 85 ? 4.466 -0.194 12.764 1.00 42.78 85 ASN A CA 1
ATOM 669 C C . ASN A 1 85 ? 5.138 -1.003 11.632 1.00 42.78 85 ASN A C 1
ATOM 671 O O . ASN A 1 85 ? 6.308 -1.364 11.729 1.00 42.78 85 ASN A O 1
ATOM 675 N N . SER A 1 86 ? 4.394 -1.332 10.571 1.00 44.72 86 SER A N 1
ATOM 676 C CA . SER A 1 86 ? 4.902 -2.075 9.404 1.00 44.72 86 SER A CA 1
ATOM 677 C C . SER A 1 86 ? 4.870 -1.286 8.091 1.00 44.72 86 SER A C 1
ATOM 679 O O . SER A 1 86 ? 5.150 -1.842 7.039 1.00 44.72 86 SER A O 1
ATOM 681 N N . GLN A 1 87 ? 4.672 0.038 8.131 1.00 45.66 87 GLN A N 1
ATOM 682 C CA . GLN A 1 87 ? 4.975 0.895 6.970 1.00 45.66 87 GLN A CA 1
ATOM 683 C C . GLN A 1 87 ? 6.484 1.117 6.743 1.00 45.66 87 GLN A C 1
ATOM 685 O O . GLN A 1 87 ? 6.868 1.935 5.914 1.00 45.66 87 GLN A O 1
ATOM 690 N N . THR A 1 88 ? 7.364 0.395 7.444 1.00 46.91 88 THR A N 1
ATOM 691 C CA . THR A 1 88 ? 8.814 0.457 7.204 1.00 46.91 88 THR A CA 1
ATOM 692 C C . THR A 1 88 ? 9.524 -0.883 7.394 1.00 46.91 88 THR A C 1
ATOM 694 O O . THR A 1 88 ? 10.712 -0.900 7.719 1.00 46.91 88 THR A O 1
ATOM 697 N N . THR A 1 89 ? 8.866 -2.027 7.190 1.00 45.28 89 THR A N 1
ATOM 698 C CA . THR A 1 89 ? 9.654 -3.192 6.769 1.00 45.28 89 THR A CA 1
ATOM 699 C C . THR A 1 89 ? 10.020 -2.913 5.329 1.00 45.28 89 THR A C 1
ATOM 701 O O . THR A 1 89 ? 9.174 -3.046 4.453 1.00 45.28 89 THR A O 1
ATOM 704 N N . SER A 1 90 ? 11.240 -2.422 5.103 1.00 50.62 90 SER A N 1
ATOM 705 C CA . SER A 1 90 ? 11.834 -2.370 3.775 1.00 50.62 90 SER A CA 1
ATOM 706 C C . SER A 1 90 ? 11.620 -3.737 3.136 1.00 50.62 90 SER A C 1
ATOM 708 O O . SER A 1 90 ? 12.300 -4.696 3.504 1.00 50.62 90 SER A O 1
ATOM 710 N N . GLU A 1 91 ? 10.628 -3.845 2.247 1.00 53.16 91 GLU A N 1
ATOM 711 C CA . GLU A 1 91 ? 10.503 -5.004 1.380 1.00 53.16 91 GLU A CA 1
ATOM 712 C C . GLU A 1 91 ? 11.884 -5.179 0.748 1.00 53.16 91 GLU A C 1
ATOM 714 O O . GLU A 1 91 ? 12.461 -4.186 0.276 1.00 53.16 91 GLU A O 1
ATOM 719 N N . PRO A 1 92 ? 12.485 -6.381 0.823 1.00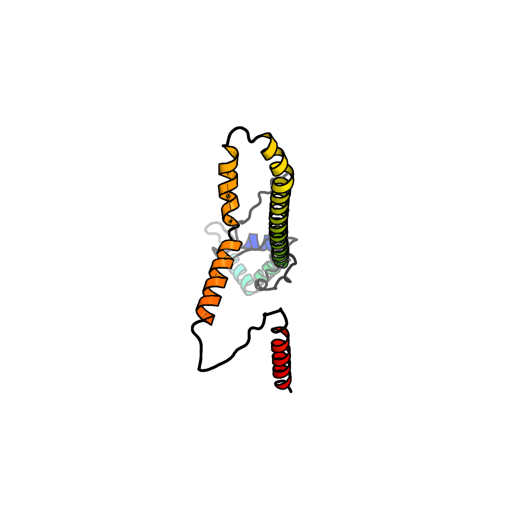 53.59 92 PRO A N 1
ATOM 720 C CA . PRO A 1 92 ? 13.767 -6.612 0.178 1.00 53.59 92 PRO A CA 1
ATOM 721 C C . PRO A 1 92 ? 13.601 -6.145 -1.261 1.00 53.59 92 PRO A C 1
ATOM 723 O O . PRO A 1 92 ? 12.676 -6.614 -1.917 1.00 53.59 92 PRO A O 1
ATOM 726 N N . LEU A 1 93 ? 14.408 -5.163 -1.695 1.00 59.03 93 LEU A N 1
ATOM 727 C CA . LEU A 1 93 ? 14.268 -4.501 -2.994 1.00 59.03 93 LEU A CA 1
ATOM 728 C C . LEU A 1 93 ? 14.037 -5.569 -4.069 1.00 59.03 93 LEU A C 1
ATOM 730 O O . LEU A 1 93 ? 14.974 -6.255 -4.481 1.00 59.03 93 LEU A O 1
ATOM 734 N N . GLY A 1 94 ? 12.772 -5.740 -4.457 1.00 62.19 94 GLY A N 1
ATOM 735 C CA . GLY A 1 94 ? 12.354 -6.821 -5.332 1.00 62.19 94 GLY A CA 1
ATOM 736 C C . GLY A 1 94 ? 12.990 -6.655 -6.702 1.00 62.19 94 GLY A C 1
ATOM 737 O O . GLY A 1 94 ? 13.363 -5.548 -7.099 1.00 62.19 94 GLY A O 1
ATOM 738 N N . ILE A 1 95 ? 13.085 -7.753 -7.451 1.00 66.12 95 ILE A N 1
ATOM 739 C CA . ILE A 1 95 ? 13.596 -7.757 -8.829 1.00 66.12 95 ILE A CA 1
ATOM 740 C C . ILE A 1 95 ? 12.881 -6.704 -9.707 1.00 66.12 95 ILE A C 1
ATOM 742 O O . ILE A 1 95 ? 13.492 -6.124 -10.603 1.00 66.12 95 ILE A O 1
ATOM 746 N N . GLU A 1 96 ? 11.628 -6.386 -9.364 1.00 67.50 96 GLU A N 1
ATOM 747 C CA . GLU A 1 96 ? 10.787 -5.348 -9.970 1.00 67.50 96 GLU A CA 1
ATOM 748 C C . GLU A 1 96 ? 11.413 -3.947 -9.904 1.00 67.50 96 GLU A C 1
ATOM 750 O O . GLU A 1 96 ? 11.369 -3.193 -10.877 1.00 67.50 96 GLU A O 1
ATOM 755 N N . ASN A 1 97 ? 12.090 -3.610 -8.802 1.00 70.88 97 ASN A N 1
ATOM 756 C CA . ASN A 1 97 ? 12.769 -2.321 -8.650 1.00 70.88 97 ASN A CA 1
ATOM 757 C C . ASN A 1 97 ? 14.020 -2.231 -9.548 1.00 70.88 97 ASN A C 1
ATOM 759 O O . ASN A 1 97 ? 14.365 -1.154 -10.039 1.00 70.88 97 ASN A O 1
ATOM 763 N N . PHE A 1 98 ? 14.674 -3.366 -9.825 1.00 77.88 98 PHE A N 1
ATOM 764 C CA . PHE A 1 98 ? 15.870 -3.450 -10.676 1.00 77.88 98 PHE A CA 1
ATOM 765 C C . PHE A 1 98 ? 15.562 -3.609 -12.168 1.00 77.88 98 PHE A C 1
ATOM 767 O O . PHE A 1 98 ? 16.422 -3.337 -13.008 1.00 77.88 98 PHE A O 1
ATOM 774 N N . MET A 1 99 ? 14.335 -3.991 -12.520 1.00 83.75 99 MET A N 1
ATOM 775 C CA . MET A 1 99 ? 13.887 -4.159 -13.902 1.00 83.75 99 MET A CA 1
ATOM 776 C C . MET A 1 99 ? 14.068 -2.877 -14.737 1.00 83.75 99 MET A C 1
ATOM 778 O O . MET A 1 99 ? 14.496 -2.934 -15.892 1.00 83.75 99 MET A O 1
ATOM 782 N N . SER A 1 100 ? 13.832 -1.708 -14.133 1.00 82.69 100 SER A N 1
ATOM 783 C CA . SER A 1 100 ? 14.029 -0.404 -14.782 1.00 82.69 100 SER A CA 1
ATOM 784 C C . SER A 1 100 ? 15.476 -0.179 -15.252 1.00 82.69 100 SER A C 1
ATOM 786 O O . SER A 1 100 ? 15.702 0.317 -16.358 1.00 82.69 100 SER A O 1
ATOM 788 N N . ALA A 1 101 ? 16.466 -0.613 -14.467 1.00 86.50 101 ALA A N 1
ATOM 789 C CA . ALA A 1 101 ? 17.880 -0.472 -14.799 1.00 86.50 101 ALA A CA 1
ATOM 790 C C . ALA A 1 101 ? 18.277 -1.346 -16.000 1.00 86.50 101 ALA A C 1
ATOM 792 O O . ALA A 1 101 ? 19.009 -0.890 -16.881 1.00 86.50 101 ALA A O 1
ATOM 793 N N . PHE A 1 102 ? 17.753 -2.573 -16.088 1.00 88.19 102 PHE A N 1
ATOM 794 C CA . PHE A 1 102 ? 17.995 -3.454 -17.235 1.00 88.19 102 PHE A CA 1
ATOM 795 C C . PHE A 1 102 ? 17.399 -2.895 -18.529 1.00 88.19 102 PHE A C 1
ATOM 797 O O . PHE A 1 102 ? 18.058 -2.947 -19.568 1.00 88.19 102 PHE A O 1
ATOM 804 N N . PHE A 1 103 ? 16.200 -2.306 -18.476 1.00 90.25 103 PHE A N 1
ATOM 805 C CA . PHE A 1 103 ? 15.604 -1.659 -19.646 1.00 90.25 103 PHE A CA 1
ATOM 806 C C . PHE A 1 103 ? 16.405 -0.441 -20.109 1.00 90.25 103 PHE A C 1
ATOM 808 O O . PHE A 1 103 ? 16.647 -0.302 -21.307 1.00 90.25 103 PHE A O 1
ATOM 815 N N . LEU A 1 104 ? 16.876 0.405 -19.187 1.00 90.56 104 LEU A N 1
ATOM 816 C CA . LEU A 1 104 ? 17.713 1.560 -19.529 1.00 90.56 104 LEU A CA 1
ATOM 817 C C . LEU A 1 104 ? 19.028 1.135 -20.196 1.00 90.56 104 LEU A C 1
ATOM 819 O O . LEU A 1 104 ? 19.416 1.705 -21.219 1.00 90.56 104 LEU A O 1
ATOM 823 N N . LEU A 1 105 ? 19.684 0.100 -19.667 1.00 90.88 105 LEU A N 1
ATOM 824 C CA . LEU A 1 105 ? 20.904 -0.454 -20.258 1.00 90.88 105 LEU A CA 1
ATOM 825 C C . LEU A 1 105 ? 20.635 -1.102 -21.623 1.00 90.88 105 LEU A C 1
ATOM 827 O O . LEU A 1 105 ? 21.367 -0.847 -22.581 1.00 90.88 105 LEU A O 1
ATOM 831 N N . GLY A 1 106 ? 19.570 -1.898 -21.738 1.00 95.00 106 GLY A N 1
ATOM 832 C CA . GLY A 1 106 ? 19.197 -2.576 -22.979 1.00 95.00 106 GLY A CA 1
ATOM 833 C C . GLY A 1 106 ? 18.853 -1.595 -24.098 1.00 95.00 106 GLY A C 1
ATOM 834 O O . GLY A 1 106 ? 19.399 -1.694 -25.199 1.00 95.00 106 GLY A O 1
ATOM 835 N N . VAL A 1 107 ? 18.009 -0.602 -23.808 1.00 95.69 107 VAL A N 1
ATOM 836 C CA . VAL A 1 107 ? 17.645 0.450 -24.767 1.00 95.69 107 VAL A CA 1
ATOM 837 C C . VAL A 1 107 ? 18.862 1.298 -25.128 1.00 95.69 107 VAL A C 1
ATOM 839 O O . VAL A 1 107 ? 19.042 1.604 -26.305 1.00 95.69 107 VAL A O 1
ATOM 842 N N . GLY A 1 108 ? 19.730 1.626 -24.167 1.00 95.38 108 GLY A N 1
ATOM 843 C CA . GLY A 1 108 ? 20.952 2.392 -24.422 1.00 95.38 108 GLY A CA 1
ATOM 844 C C . GLY A 1 108 ? 21.906 1.683 -25.385 1.00 95.38 108 GLY A C 1
ATOM 845 O O . GLY A 1 108 ? 22.336 2.270 -26.380 1.00 95.38 108 GLY A O 1
ATOM 846 N N . ILE A 1 109 ? 22.184 0.398 -25.149 1.00 95.00 109 ILE A N 1
ATOM 847 C CA . ILE A 1 109 ? 23.043 -0.407 -26.032 1.00 95.00 109 ILE A CA 1
ATOM 848 C C . ILE A 1 109 ? 22.381 -0.583 -27.401 1.00 95.00 109 ILE A C 1
ATOM 850 O O . ILE A 1 109 ? 23.045 -0.430 -28.427 1.00 95.00 109 ILE A O 1
ATOM 854 N N . HIS A 1 110 ? 21.075 -0.851 -27.440 1.00 94.44 110 HIS A N 1
ATOM 855 C CA . HIS A 1 110 ? 20.346 -1.027 -28.692 1.00 94.44 110 HIS A CA 1
ATOM 856 C C . HIS A 1 110 ? 20.316 0.259 -29.525 1.00 94.44 110 HIS A C 1
ATOM 858 O O . HIS A 1 110 ? 20.586 0.219 -30.726 1.00 94.44 110 HIS A O 1
ATOM 864 N N . GLN A 1 111 ? 20.033 1.409 -28.907 1.00 92.56 111 GLN A N 1
ATOM 865 C CA . GLN A 1 111 ? 20.024 2.707 -29.578 1.00 92.56 111 GLN A CA 1
ATOM 866 C C . GLN A 1 111 ? 21.425 3.055 -30.092 1.00 92.56 111 GLN A C 1
ATOM 868 O O . GLN A 1 111 ? 21.576 3.396 -31.265 1.00 92.56 111 GLN A O 1
ATOM 873 N N . PHE A 1 112 ? 22.458 2.893 -29.261 1.00 93.75 112 PHE A N 1
ATOM 874 C CA . PHE A 1 112 ? 23.839 3.144 -29.663 1.00 93.75 112 PHE A CA 1
ATOM 875 C C . PHE A 1 112 ? 24.271 2.234 -30.823 1.00 93.75 112 PHE A C 1
ATOM 877 O O . PHE A 1 112 ? 24.809 2.707 -31.827 1.00 93.75 112 PHE A O 1
ATOM 884 N N . GLN A 1 113 ? 23.994 0.931 -30.739 1.00 93.31 113 GLN A N 1
ATOM 885 C CA . GLN A 1 113 ? 24.342 -0.025 -31.790 1.00 93.31 113 GLN A CA 1
ATOM 886 C C . GLN A 1 113 ? 23.567 0.246 -33.090 1.00 93.31 113 GLN A C 1
ATOM 888 O O . GLN A 1 113 ? 24.153 0.191 -34.173 1.00 93.31 113 GLN A O 1
ATOM 893 N N . SER A 1 114 ? 22.283 0.602 -32.991 1.00 91.06 114 SER A N 1
ATOM 894 C CA . SER A 1 114 ? 21.432 0.929 -34.143 1.00 91.06 114 SER A CA 1
ATOM 895 C C . SER A 1 114 ? 21.932 2.163 -34.893 1.00 91.06 114 SER A C 1
ATOM 897 O O . SER A 1 114 ? 22.022 2.137 -36.120 1.00 91.06 114 SER A O 1
ATOM 899 N N . VAL A 1 115 ? 22.332 3.220 -34.176 1.00 95.44 115 VAL A N 1
ATOM 900 C CA . VAL A 1 115 ? 22.886 4.444 -34.784 1.00 95.44 115 VAL A CA 1
ATOM 901 C C . VAL A 1 115 ? 24.205 4.147 -35.503 1.00 95.44 115 VAL A C 1
ATOM 903 O O . VAL A 1 115 ? 24.392 4.557 -36.649 1.00 95.44 115 VAL A O 1
ATOM 906 N N . ASN A 1 116 ? 25.097 3.371 -34.881 1.00 93.19 116 ASN A N 1
ATOM 907 C CA . ASN A 1 116 ? 26.371 2.989 -35.495 1.00 93.19 116 ASN A CA 1
ATOM 908 C C . ASN A 1 116 ? 26.190 2.132 -36.760 1.00 93.19 116 ASN A C 1
ATOM 910 O O . ASN A 1 116 ? 26.894 2.334 -37.752 1.00 93.19 116 ASN A O 1
ATOM 914 N N . ILE A 1 117 ? 25.249 1.182 -36.747 1.00 94.69 117 ILE A N 1
ATOM 915 C CA . ILE A 1 117 ? 24.921 0.360 -37.921 1.00 94.69 117 ILE A CA 1
ATOM 916 C C . ILE A 1 117 ? 24.321 1.224 -39.031 1.00 94.69 117 ILE A C 1
ATOM 918 O O . ILE A 1 117 ? 24.737 1.099 -40.183 1.00 94.69 117 ILE A O 1
ATOM 922 N N . PHE A 1 118 ? 23.402 2.130 -38.696 1.00 94.94 118 PHE A N 1
ATOM 923 C CA . PHE A 1 118 ? 22.775 3.021 -39.668 1.00 94.94 118 PHE A CA 1
ATOM 924 C C . PHE A 1 118 ? 23.803 3.913 -40.374 1.00 94.94 118 PHE A C 1
ATOM 926 O O . PHE A 1 118 ? 23.820 3.968 -41.603 1.00 94.94 118 PHE A O 1
ATOM 933 N N . ILE A 1 119 ? 24.723 4.532 -39.626 1.00 94.12 119 ILE A N 1
ATOM 934 C CA . ILE A 1 119 ? 25.796 5.359 -40.201 1.00 94.12 119 ILE A CA 1
ATOM 935 C C . ILE A 1 119 ? 26.653 4.531 -41.167 1.00 94.12 119 ILE A C 1
ATOM 937 O O . ILE A 1 119 ? 26.913 4.971 -42.287 1.00 94.12 119 ILE A O 1
ATOM 941 N N . LYS A 1 120 ? 27.038 3.305 -40.783 1.00 95.19 120 LYS A N 1
ATOM 942 C CA . LYS A 1 120 ? 27.814 2.411 -41.657 1.00 95.19 120 LYS A CA 1
ATOM 943 C C . LYS A 1 120 ? 27.057 2.041 -42.931 1.00 95.19 120 LYS A C 1
ATOM 945 O O . LYS A 1 120 ? 27.659 2.050 -44.003 1.00 95.19 120 LYS A O 1
ATOM 950 N N . LEU A 1 121 ? 25.762 1.741 -42.833 1.00 94.44 121 LEU A N 1
ATOM 951 C CA . LEU A 1 121 ? 24.936 1.428 -44.000 1.00 94.44 121 LEU A CA 1
ATOM 952 C C . LEU A 1 121 ? 24.838 2.620 -44.953 1.00 94.44 121 LEU A C 1
ATOM 954 O O . LEU A 1 121 ? 25.033 2.443 -46.153 1.00 94.44 121 LEU A O 1
ATOM 958 N N . VAL A 1 122 ? 24.619 3.830 -44.432 1.00 95.62 122 VAL A N 1
ATOM 959 C CA . VAL A 1 122 ? 24.574 5.053 -45.247 1.00 95.62 122 VAL A CA 1
ATOM 960 C C . VAL A 1 122 ? 25.925 5.314 -45.920 1.00 95.62 122 VAL A C 1
ATOM 962 O O . VAL A 1 122 ? 25.958 5.599 -47.116 1.00 95.62 122 VAL A O 1
ATOM 965 N N . SER A 1 123 ? 27.044 5.152 -45.204 1.00 93.81 123 SER A N 1
ATOM 966 C CA . SER A 1 123 ? 28.384 5.301 -45.789 1.00 93.81 123 SER A CA 1
ATOM 967 C C . SER A 1 123 ? 28.663 4.276 -46.896 1.00 93.81 123 SER A C 1
ATOM 969 O O . SER A 1 123 ? 29.156 4.646 -47.960 1.00 93.81 123 SER A O 1
ATOM 971 N N . ILE A 1 124 ? 28.330 2.998 -46.688 1.00 95.38 124 ILE A N 1
ATOM 972 C CA . ILE A 1 124 ? 28.524 1.941 -47.698 1.00 95.38 124 ILE A CA 1
ATOM 973 C C . ILE A 1 124 ? 27.622 2.178 -48.913 1.00 95.38 124 ILE A C 1
ATOM 975 O O . ILE A 1 124 ? 28.065 2.004 -50.051 1.00 95.38 124 ILE A O 1
ATOM 979 N N . LEU A 1 125 ? 26.373 2.591 -48.691 1.00 93.81 125 LEU A N 1
ATOM 980 C CA . LEU A 1 125 ? 25.437 2.916 -49.761 1.00 93.81 125 LEU A CA 1
ATOM 981 C C . LEU A 1 125 ? 25.946 4.097 -50.594 1.00 93.81 125 LEU A C 1
ATOM 983 O O . LEU A 1 125 ? 25.943 4.006 -51.818 1.00 93.81 125 LEU A O 1
ATOM 987 N N . ALA A 1 126 ? 26.446 5.158 -49.956 1.00 91.25 126 ALA A N 1
ATOM 988 C CA . ALA A 1 126 ? 27.036 6.302 -50.650 1.00 91.25 126 ALA A CA 1
ATOM 989 C C . ALA A 1 126 ? 28.232 5.882 -51.525 1.00 91.25 126 ALA A C 1
ATOM 991 O O . ALA A 1 126 ? 28.250 6.184 -52.718 1.00 91.25 126 ALA A O 1
ATOM 992 N N . LEU A 1 127 ? 29.162 5.090 -50.976 1.00 89.12 127 LEU A N 1
ATOM 993 C CA . LEU A 1 127 ? 30.303 4.548 -51.730 1.00 89.12 127 LEU A CA 1
ATOM 994 C C . LEU A 1 127 ? 29.859 3.656 -52.899 1.00 89.12 127 LEU A C 1
ATOM 996 O O . LEU A 1 127 ? 30.439 3.697 -53.985 1.00 89.12 127 LEU A O 1
ATOM 1000 N N . SER A 1 128 ? 28.811 2.859 -52.696 1.00 88.88 128 SER A N 1
ATOM 1001 C CA . SER A 1 128 ? 28.252 1.991 -53.735 1.00 88.88 128 SER A CA 1
ATOM 1002 C C . SER A 1 128 ? 27.602 2.810 -54.849 1.00 88.88 128 SER A C 1
ATOM 1004 O O . SER A 1 128 ? 27.830 2.530 -56.026 1.00 88.88 128 SER A O 1
ATOM 1006 N N . CYS A 1 129 ? 26.850 3.856 -54.500 1.00 85.81 129 CYS A N 1
ATOM 1007 C CA . CYS A 1 129 ? 26.270 4.797 -55.454 1.00 85.81 129 CYS A CA 1
ATOM 1008 C C . CYS A 1 129 ? 27.353 5.506 -56.276 1.00 85.81 129 CYS A C 1
ATOM 1010 O O . CYS A 1 129 ? 27.231 5.564 -57.498 1.00 85.81 129 CYS A O 1
ATOM 1012 N N . GLU A 1 130 ? 28.439 5.975 -55.654 1.00 88.06 130 GLU A N 1
ATOM 1013 C CA . GLU A 1 130 ? 29.574 6.585 -56.362 1.00 88.06 130 GLU A CA 1
ATOM 1014 C C . GLU A 1 130 ? 30.277 5.593 -57.296 1.00 88.06 130 GLU A C 1
ATOM 1016 O O . GLU A 1 130 ? 30.602 5.929 -58.440 1.00 88.06 130 GLU A O 1
ATOM 1021 N N . TYR A 1 131 ? 30.465 4.349 -56.849 1.00 87.06 131 TYR A N 1
ATOM 1022 C CA . TYR A 1 131 ? 31.058 3.294 -57.667 1.00 87.06 131 TYR A CA 1
ATOM 1023 C C . TYR A 1 131 ? 30.190 2.966 -58.890 1.00 87.06 131 TYR A C 1
ATOM 1025 O O . TYR A 1 131 ? 30.699 2.872 -60.011 1.00 87.06 131 TYR A O 1
ATOM 1033 N N . ILE A 1 132 ? 28.874 2.835 -58.698 1.00 84.81 132 ILE A N 1
ATOM 1034 C CA . ILE A 1 132 ? 27.907 2.578 -59.774 1.00 84.81 132 ILE A CA 1
ATOM 1035 C C . ILE A 1 132 ? 27.833 3.781 -60.722 1.00 84.81 132 ILE A C 1
ATOM 1037 O O . ILE A 1 132 ? 27.843 3.595 -61.941 1.00 84.81 132 ILE A O 1
ATOM 1041 N N . TYR A 1 133 ? 27.849 5.007 -60.199 1.00 80.19 133 TYR A N 1
ATOM 1042 C CA . TYR A 1 133 ? 27.905 6.231 -60.997 1.00 80.19 133 TYR A CA 1
ATOM 1043 C C . TYR A 1 133 ? 29.165 6.260 -61.878 1.00 80.19 133 TYR A C 1
ATOM 1045 O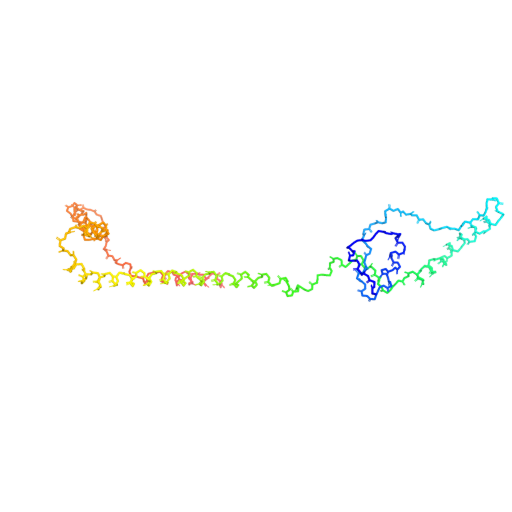 O . TYR A 1 133 ? 29.079 6.385 -63.102 1.00 80.19 133 TYR A O 1
ATOM 1053 N N . CYS A 1 134 ? 30.343 6.030 -61.292 1.00 73.88 134 CYS A N 1
ATOM 1054 C CA . CYS A 1 134 ? 31.613 6.024 -62.021 1.00 73.88 134 CYS A CA 1
ATOM 1055 C C . CYS A 1 134 ? 31.712 4.890 -63.054 1.00 73.88 134 CYS A C 1
ATOM 1057 O O . CYS A 1 134 ? 32.304 5.076 -64.121 1.00 73.88 134 CYS A O 1
ATOM 1059 N N . LYS A 1 135 ? 31.158 3.709 -62.753 1.00 76.06 135 LYS A N 1
ATOM 1060 C CA . LYS A 1 135 ? 31.324 2.505 -63.584 1.00 76.06 135 LYS A CA 1
ATOM 1061 C C . LYS A 1 135 ? 30.239 2.338 -64.646 1.00 76.06 135 LYS A C 1
ATOM 1063 O O . LYS A 1 135 ? 30.556 1.957 -65.775 1.00 76.06 135 LYS A O 1
ATOM 1068 N N . HIS A 1 136 ? 28.981 2.593 -64.295 1.00 72.38 136 HIS A N 1
ATOM 1069 C CA . HIS A 1 136 ? 27.820 2.371 -65.158 1.00 72.38 136 HIS A CA 1
ATOM 1070 C C . HIS A 1 136 ? 27.389 3.648 -65.878 1.00 72.38 136 HIS A C 1
ATOM 1072 O O . HIS A 1 136 ? 27.143 3.608 -67.086 1.00 72.38 136 HIS A O 1
ATOM 1078 N N . LEU A 1 137 ? 27.362 4.788 -65.177 1.00 67.81 137 LEU A N 1
ATOM 1079 C CA . LEU A 1 137 ? 26.903 6.041 -65.772 1.00 67.81 137 LEU A CA 1
ATOM 1080 C C . LEU A 1 137 ? 27.913 6.593 -66.781 1.00 67.81 137 LEU A C 1
ATOM 1082 O O . LEU A 1 137 ? 27.502 7.051 -67.838 1.00 67.81 137 LEU A O 1
ATOM 1086 N N . ARG A 1 138 ? 29.224 6.432 -66.550 1.00 64.94 138 ARG A N 1
ATOM 1087 C CA . ARG A 1 138 ? 30.271 6.829 -67.516 1.00 64.94 138 ARG A CA 1
ATOM 1088 C C . ARG A 1 138 ? 30.144 6.132 -68.877 1.00 64.94 138 ARG A C 1
ATOM 1090 O O . ARG A 1 138 ? 30.422 6.743 -69.902 1.00 64.94 138 ARG A O 1
ATOM 1097 N N . LYS A 1 139 ? 29.704 4.869 -68.890 1.00 59.00 139 LYS A N 1
ATOM 1098 C CA . LYS A 1 139 ? 29.514 4.083 -70.123 1.00 59.00 139 LYS A CA 1
ATOM 1099 C C . LYS A 1 139 ? 28.191 4.402 -70.825 1.00 59.00 139 LYS A C 1
ATOM 1101 O O . LYS A 1 139 ? 28.128 4.338 -72.047 1.00 59.00 139 LYS A O 1
ATOM 1106 N N . LEU A 1 140 ? 27.146 4.747 -70.067 1.00 61.66 140 LEU A N 1
ATOM 1107 C CA . LEU A 1 140 ? 25.845 5.141 -70.618 1.00 61.66 140 LEU A CA 1
ATOM 1108 C C . LEU A 1 140 ? 25.837 6.598 -71.110 1.00 61.66 140 LEU A C 1
ATOM 1110 O O . LEU A 1 140 ? 25.234 6.873 -72.144 1.00 61.66 140 LEU A O 1
ATOM 1114 N N . LEU A 1 141 ? 26.564 7.509 -70.451 1.00 58.56 141 LEU A N 1
ATOM 1115 C CA . LEU A 1 141 ? 26.675 8.912 -70.875 1.00 58.56 141 LEU A CA 1
ATOM 1116 C C . LEU A 1 141 ? 27.356 9.057 -72.241 1.00 58.56 141 LEU A C 1
ATOM 1118 O O . LEU A 1 141 ? 26.924 9.875 -73.039 1.00 58.56 141 LEU A O 1
ATOM 1122 N N . GLN A 1 142 ? 28.348 8.217 -72.562 1.00 56.44 142 GLN A N 1
ATOM 1123 C CA . GLN A 1 142 ? 28.965 8.199 -73.898 1.00 56.44 142 GLN A CA 1
ATOM 1124 C C . GLN A 1 142 ? 28.001 7.772 -75.015 1.00 56.44 142 GLN A C 1
ATOM 1126 O O . GLN A 1 142 ? 28.282 8.013 -76.184 1.00 56.44 142 GLN A O 1
ATOM 1131 N N . LYS A 1 143 ? 26.880 7.121 -74.678 1.00 57.19 143 LYS A N 1
ATOM 1132 C CA . LYS A 1 143 ? 25.899 6.628 -75.654 1.00 57.19 143 LYS A CA 1
ATOM 1133 C C . LYS A 1 143 ? 24.669 7.535 -75.786 1.00 57.19 143 LYS A C 1
ATOM 1135 O O . LYS A 1 143 ? 23.944 7.413 -76.767 1.00 57.19 143 LYS A O 1
ATOM 1140 N N . ILE A 1 144 ? 24.434 8.415 -74.811 1.00 56.97 144 ILE A N 1
ATOM 1141 C CA . ILE A 1 144 ? 23.274 9.322 -74.753 1.00 56.97 144 ILE A CA 1
ATOM 1142 C C . ILE A 1 144 ? 23.664 10.768 -75.118 1.00 56.97 144 ILE A C 1
ATOM 1144 O O . ILE A 1 144 ? 22.786 11.561 -75.452 1.00 56.97 144 ILE A O 1
ATOM 1148 N N . ASP A 1 145 ? 24.958 11.119 -75.130 1.00 54.75 145 ASP A N 1
ATOM 1149 C CA . ASP A 1 145 ? 25.422 12.457 -75.522 1.00 54.75 145 ASP A CA 1
ATOM 1150 C C . ASP A 1 145 ? 25.371 12.665 -77.044 1.00 54.75 145 ASP A C 1
ATOM 1152 O O . ASP A 1 145 ? 26.365 12.560 -77.763 1.00 54.75 145 ASP A O 1
ATOM 1156 N N . LYS A 1 146 ? 24.161 12.933 -77.538 1.00 52.69 146 LYS A N 1
ATOM 1157 C CA . LYS A 1 146 ? 23.955 13.639 -78.804 1.00 52.69 146 LYS A CA 1
ATOM 1158 C C . LYS A 1 146 ? 23.374 15.039 -78.597 1.00 52.69 146 LYS A C 1
ATOM 1160 O O . LYS A 1 146 ? 23.668 15.905 -79.404 1.00 52.69 146 LYS A O 1
ATOM 1165 N N . ASP A 1 147 ? 22.680 15.285 -77.479 1.00 57.44 147 ASP A N 1
ATOM 1166 C CA . ASP A 1 147 ? 22.061 16.579 -77.167 1.00 57.44 147 ASP A CA 1
ATOM 1167 C C . ASP A 1 147 ? 22.190 16.944 -75.669 1.00 57.44 147 ASP A C 1
ATOM 1169 O O . ASP A 1 147 ? 21.237 16.834 -74.902 1.00 57.44 147 ASP A O 1
ATOM 1173 N N . GLY A 1 148 ? 23.400 17.324 -75.237 1.00 54.06 148 GLY A N 1
ATOM 1174 C CA . GLY A 1 148 ? 23.772 18.406 -74.295 1.00 54.06 148 GLY A CA 1
ATOM 1175 C C . GLY A 1 148 ? 23.076 18.650 -72.937 1.00 54.06 148 GLY A C 1
ATOM 1176 O O . GLY A 1 148 ? 23.592 19.444 -72.149 1.00 54.06 148 GLY A O 1
ATOM 1177 N N . TRP A 1 149 ? 21.947 18.029 -72.595 1.00 57.59 149 TRP A N 1
ATOM 1178 C CA . TRP A 1 149 ? 21.154 18.423 -71.419 1.00 57.59 149 TRP A CA 1
ATOM 1179 C C . TRP A 1 149 ? 21.598 17.709 -70.130 1.00 57.59 149 TRP A C 1
ATOM 1181 O O . TRP A 1 149 ? 21.606 18.292 -69.046 1.00 57.59 149 TRP A O 1
ATOM 1191 N N . CYS A 1 150 ? 22.056 16.457 -70.219 1.00 50.59 150 CYS A N 1
ATOM 1192 C CA . CYS A 1 150 ? 22.404 15.664 -69.033 1.00 50.59 150 CYS A CA 1
ATOM 1193 C C . CYS A 1 150 ? 23.779 16.027 -68.416 1.00 50.59 150 CYS A C 1
ATOM 1195 O O . CYS A 1 150 ? 24.066 15.652 -67.276 1.00 50.59 150 CYS A O 1
ATOM 1197 N N . GLY A 1 151 ? 24.617 16.795 -69.127 1.00 56.06 151 GLY A N 1
ATOM 1198 C CA . GLY A 1 151 ? 25.917 17.280 -68.638 1.00 56.06 151 GLY A CA 1
ATOM 1199 C C . GLY A 1 151 ? 25.819 18.409 -67.603 1.00 56.06 151 GLY A C 1
ATOM 1200 O O . GLY A 1 151 ? 26.698 18.550 -66.751 1.00 56.06 151 GLY A O 1
ATOM 1201 N N . VAL A 1 152 ? 24.722 19.172 -67.609 1.00 57.41 152 VAL A N 1
ATOM 1202 C CA . VAL A 1 152 ? 24.540 20.350 -66.739 1.00 57.41 152 VAL A CA 1
ATOM 1203 C C . VAL A 1 152 ? 24.268 19.946 -65.281 1.00 57.41 152 VAL A C 1
ATOM 1205 O O . VAL A 1 152 ? 24.773 20.578 -64.355 1.00 57.41 152 VAL A O 1
ATOM 1208 N N . ILE A 1 153 ? 23.560 18.830 -65.062 1.00 55.09 153 ILE A N 1
ATOM 1209 C CA . ILE A 1 153 ? 23.285 18.274 -63.722 1.00 55.09 153 ILE A CA 1
ATOM 1210 C C . ILE A 1 153 ? 24.537 17.608 -63.120 1.00 55.09 153 ILE A C 1
ATOM 1212 O O . ILE A 1 153 ? 24.768 17.691 -61.915 1.00 55.09 153 ILE A O 1
ATOM 1216 N N . SER A 1 154 ? 25.400 17.012 -63.951 1.00 48.47 154 SER A N 1
ATOM 1217 C CA . SER A 1 154 ? 26.670 16.411 -63.511 1.00 48.47 154 SER A CA 1
ATOM 1218 C C . SER A 1 154 ? 27.739 17.473 -63.180 1.00 48.47 154 SER A C 1
ATOM 1220 O O . SER A 1 154 ? 28.500 17.321 -62.222 1.00 48.47 154 SER A O 1
ATOM 1222 N N . MET A 1 155 ? 27.735 18.613 -63.885 1.00 53.16 155 MET A N 1
ATOM 1223 C CA . MET A 1 155 ? 28.612 19.761 -63.598 1.00 53.16 155 MET A CA 1
ATOM 1224 C C . MET A 1 155 ? 28.318 20.460 -62.260 1.00 53.16 155 MET A C 1
ATOM 1226 O O . MET A 1 155 ? 29.231 21.044 -61.674 1.00 53.16 155 MET A O 1
ATOM 1230 N N . ALA A 1 156 ? 27.088 20.380 -61.740 1.00 53.56 156 ALA A N 1
ATOM 1231 C CA . ALA A 1 156 ? 26.747 20.950 -60.433 1.00 53.56 156 ALA A CA 1
ATOM 1232 C C . ALA A 1 156 ? 27.372 20.164 -59.262 1.00 53.56 156 ALA A C 1
ATOM 1234 O O . ALA A 1 156 ? 27.796 20.760 -58.276 1.00 53.56 156 ALA A O 1
ATOM 1235 N N . MET A 1 157 ? 27.501 18.840 -59.395 1.00 50.44 157 MET A N 1
ATOM 1236 C CA . MET A 1 157 ? 28.120 17.966 -58.384 1.00 50.44 157 MET A CA 1
ATOM 1237 C C . MET A 1 157 ? 29.652 17.900 -58.534 1.00 50.44 157 MET A C 1
ATOM 1239 O O . MET A 1 157 ? 30.375 17.828 -57.541 1.00 50.44 157 MET A O 1
ATOM 1243 N N . GLY A 1 158 ? 30.174 17.995 -59.765 1.00 48.66 158 GLY A N 1
ATOM 1244 C CA . GLY A 1 158 ? 31.616 17.950 -60.045 1.00 48.66 158 GLY A CA 1
ATOM 1245 C C . GLY A 1 158 ? 32.420 19.157 -59.540 1.00 48.66 158 GLY A C 1
ATOM 1246 O O . GLY A 1 158 ? 33.626 19.036 -59.332 1.00 48.66 158 GLY A O 1
ATOM 1247 N N . LYS A 1 159 ? 31.782 20.310 -59.283 1.00 42.72 159 LYS A N 1
ATOM 1248 C CA . LYS A 1 159 ? 32.469 21.505 -58.752 1.00 42.72 159 LYS A CA 1
ATOM 1249 C C . LYS A 1 159 ? 32.801 21.451 -57.257 1.00 42.72 159 LYS A C 1
ATOM 1251 O O . LYS A 1 159 ? 33.609 22.257 -56.805 1.00 42.72 159 LYS A O 1
ATOM 1256 N N . SER A 1 160 ? 32.261 20.500 -56.490 1.00 43.31 160 SER A N 1
ATOM 1257 C CA . SER A 1 160 ? 32.612 20.364 -55.065 1.00 43.31 160 SER A CA 1
ATOM 1258 C C . SER A 1 160 ? 33.999 19.726 -54.847 1.00 43.31 160 SER A C 1
ATOM 1260 O O . SER A 1 160 ? 34.639 19.959 -53.826 1.00 43.31 160 SER A O 1
ATOM 1262 N N . LEU A 1 161 ? 34.547 19.026 -55.851 1.00 46.19 161 LEU A N 1
ATOM 1263 C CA . LEU A 1 161 ? 35.901 18.445 -55.835 1.00 46.19 161 LEU A CA 1
ATOM 1264 C C . LEU A 1 161 ? 37.007 19.438 -56.259 1.00 46.19 161 LEU A C 1
ATOM 1266 O O . LEU A 1 161 ? 38.067 19.034 -56.736 1.00 46.19 161 LEU A O 1
ATOM 1270 N N . SER A 1 162 ? 36.822 20.742 -56.022 1.00 50.44 162 SER A N 1
ATOM 1271 C CA . SER A 1 162 ? 37.875 21.775 -56.113 1.00 50.44 162 SER A CA 1
ATOM 1272 C C . SER A 1 162 ? 38.889 2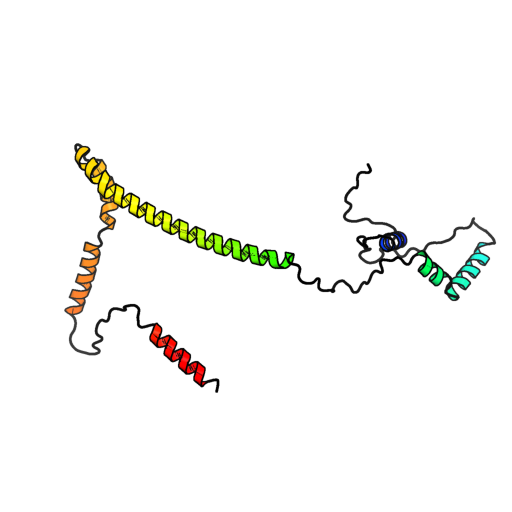1.667 -54.945 1.00 50.44 162 SER A C 1
ATOM 1274 O O . SER A 1 162 ? 39.403 22.648 -54.412 1.00 50.44 162 SER A O 1
ATOM 1276 N N . PHE A 1 163 ? 39.223 20.442 -54.524 1.00 51.12 163 PHE A N 1
ATOM 1277 C CA . PHE A 1 163 ? 40.294 20.198 -53.557 1.00 51.12 163 PHE A CA 1
ATOM 1278 C C . PHE A 1 163 ? 41.654 20.597 -54.150 1.00 51.12 163 PHE A C 1
ATOM 1280 O O . PHE A 1 163 ? 42.491 21.155 -53.450 1.00 51.12 163 PHE A O 1
ATOM 1287 N N . THR A 1 164 ? 41.859 20.420 -55.459 1.00 56.66 164 THR A N 1
ATOM 1288 C CA . THR A 1 164 ? 43.108 20.825 -56.129 1.00 56.66 164 THR A CA 1
ATOM 1289 C C . THR A 1 164 ? 43.285 22.350 -56.171 1.00 56.66 164 THR A C 1
ATOM 1291 O O . THR A 1 164 ? 44.403 22.837 -56.015 1.00 56.66 164 THR A O 1
ATOM 1294 N N . GLU A 1 165 ? 42.201 23.120 -56.300 1.00 55.84 165 GLU A N 1
ATOM 1295 C CA . GLU A 1 165 ? 42.238 24.593 -56.304 1.00 55.84 165 GLU A CA 1
ATOM 1296 C C . GLU A 1 165 ? 42.358 25.163 -54.878 1.00 55.84 165 GLU A C 1
ATOM 1298 O O . GLU A 1 165 ? 43.126 26.101 -54.647 1.00 55.84 165 GLU A O 1
ATOM 1303 N N . ALA A 1 166 ? 41.695 24.542 -53.891 1.00 59.12 166 ALA A N 1
ATOM 1304 C CA . ALA A 1 166 ? 41.849 24.882 -52.473 1.00 59.12 166 ALA A CA 1
ATOM 1305 C C . ALA A 1 166 ? 43.269 24.581 -51.951 1.00 59.12 166 ALA A C 1
ATOM 1307 O O . ALA A 1 166 ? 43.865 25.408 -51.256 1.00 59.12 166 ALA A O 1
ATOM 1308 N N . VAL A 1 167 ? 43.858 23.443 -52.338 1.00 65.12 167 VAL A N 1
ATOM 1309 C CA . VAL A 1 167 ? 45.253 23.091 -52.009 1.00 65.12 167 VAL A CA 1
ATOM 1310 C C . VAL A 1 167 ? 46.246 24.030 -52.705 1.00 65.12 167 VAL A C 1
ATOM 1312 O O . VAL A 1 167 ? 47.263 24.388 -52.107 1.00 65.12 167 VAL A O 1
ATOM 1315 N N . GLY A 1 168 ? 45.945 24.484 -53.928 1.00 65.88 168 GLY A N 1
ATOM 1316 C CA . GLY A 1 168 ? 46.729 25.500 -54.637 1.00 65.88 168 GLY A CA 1
ATOM 1317 C C . GLY A 1 168 ? 46.779 26.835 -53.887 1.00 65.88 168 GLY A C 1
ATOM 1318 O O . GLY A 1 168 ? 47.867 27.358 -53.642 1.00 65.88 168 GLY A O 1
ATOM 1319 N N . ARG A 1 169 ? 45.622 27.328 -53.422 1.00 61.12 169 ARG A N 1
ATOM 1320 C CA . ARG A 1 169 ? 45.518 28.561 -52.619 1.00 61.12 169 ARG A CA 1
ATOM 1321 C C . ARG A 1 169 ? 46.284 28.450 -51.295 1.00 61.12 169 ARG A C 1
ATOM 1323 O O . ARG A 1 169 ? 46.993 29.382 -50.932 1.00 61.12 169 ARG A O 1
ATOM 1330 N N . VAL A 1 170 ? 46.202 27.321 -50.583 1.00 66.19 170 VAL A N 1
ATOM 1331 C CA . VAL A 1 170 ? 46.955 27.113 -49.324 1.00 66.19 170 VAL A CA 1
ATOM 1332 C C . VAL A 1 170 ? 48.471 27.081 -49.566 1.00 66.19 170 VAL A C 1
ATOM 1334 O O . VAL A 1 170 ? 49.218 27.708 -48.812 1.00 66.19 170 VAL A O 1
ATOM 1337 N N . LYS A 1 171 ? 48.936 26.425 -50.640 1.00 62.78 171 LYS A N 1
ATOM 1338 C CA . LYS A 1 171 ? 50.357 26.450 -51.040 1.00 62.78 171 LYS A CA 1
ATOM 1339 C C . LYS A 1 171 ? 50.842 27.861 -51.375 1.00 62.78 171 LYS A C 1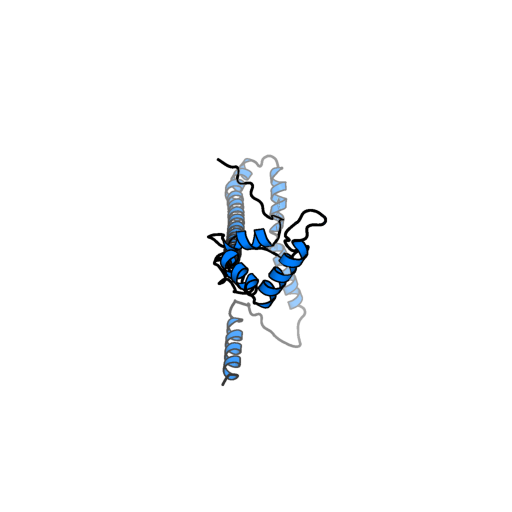
ATOM 1341 O O . LYS A 1 171 ? 51.971 28.205 -51.034 1.00 62.78 171 LYS A O 1
ATOM 1346 N N . GLU A 1 172 ? 49.997 28.679 -51.994 1.00 66.25 172 GLU A N 1
ATOM 1347 C CA . GLU A 1 172 ? 50.301 30.078 -52.305 1.00 66.25 172 GLU A CA 1
ATOM 1348 C C . GLU A 1 172 ? 50.453 30.936 -51.034 1.00 66.25 172 GLU A C 1
ATOM 1350 O O . GLU A 1 172 ? 51.415 31.700 -50.920 1.00 66.25 172 GLU A O 1
ATOM 1355 N N . TRP A 1 173 ? 49.590 30.751 -50.025 1.00 59.34 173 TRP A N 1
ATOM 1356 C CA . TRP A 1 173 ? 49.754 31.380 -48.703 1.00 59.34 173 TRP A CA 1
ATOM 1357 C C . TRP A 1 173 ? 51.056 30.953 -48.010 1.00 59.34 173 TRP A C 1
ATOM 1359 O O . TRP A 1 173 ? 51.747 31.797 -47.432 1.00 59.34 173 TRP A O 1
ATOM 1369 N N . GLN A 1 174 ? 51.427 29.671 -48.102 1.00 64.81 174 GLN A N 1
ATOM 1370 C CA . GLN A 1 174 ? 52.689 29.142 -47.565 1.00 64.81 174 GLN A CA 1
ATOM 1371 C C . GLN A 1 174 ? 53.924 29.712 -48.276 1.00 64.81 174 GLN A C 1
ATOM 1373 O O . GLN A 1 174 ? 54.938 29.985 -47.636 1.00 64.81 174 GLN A O 1
ATOM 1378 N N . PHE A 1 175 ? 53.846 29.926 -49.589 1.00 62.66 175 PHE A N 1
ATOM 1379 C CA . PHE A 1 175 ? 54.948 30.496 -50.364 1.00 62.66 175 PHE A CA 1
ATOM 1380 C C . PHE A 1 175 ? 55.133 31.994 -50.072 1.00 62.66 175 PHE A C 1
ATOM 1382 O O . PHE A 1 175 ? 56.254 32.448 -49.848 1.00 62.66 175 PHE A O 1
ATOM 1389 N N . ARG A 1 176 ? 54.037 32.759 -49.960 1.00 57.94 176 ARG A N 1
ATOM 1390 C CA . ARG A 1 176 ? 54.080 34.194 -49.611 1.00 57.94 176 ARG A CA 1
ATOM 1391 C C . ARG A 1 176 ? 54.580 34.455 -48.187 1.00 57.94 176 ARG A C 1
ATOM 1393 O O . ARG A 1 176 ? 55.248 35.459 -47.959 1.00 57.94 176 ARG A O 1
ATOM 1400 N N . SER A 1 177 ? 54.299 33.552 -47.247 1.00 56.91 177 SER A N 1
ATOM 1401 C CA . SER A 1 177 ? 54.833 33.626 -45.878 1.00 56.91 177 SER A CA 1
ATOM 1402 C C . SER A 1 177 ? 56.303 33.193 -45.776 1.00 56.91 177 SER A C 1
ATOM 1404 O O . SER A 1 177 ? 56.988 33.616 -44.852 1.00 56.91 177 SER A O 1
ATOM 1406 N N . ALA A 1 178 ? 56.826 32.435 -46.748 1.00 56.97 178 ALA A N 1
ATOM 1407 C CA . ALA A 1 178 ? 58.248 32.087 -46.825 1.00 56.97 178 ALA A CA 1
ATOM 1408 C C . ALA A 1 178 ? 59.128 33.207 -47.421 1.00 56.97 178 ALA A C 1
ATOM 1410 O O . ALA A 1 178 ? 60.318 33.265 -47.121 1.00 56.97 178 ALA A O 1
ATOM 1411 N N . SER A 1 179 ? 58.568 34.111 -48.236 1.00 48.81 179 SER A N 1
ATOM 1412 C CA . SER A 1 179 ? 59.316 35.236 -48.833 1.00 48.81 179 SER A CA 1
ATOM 1413 C C . SER A 1 179 ? 59.427 36.476 -47.933 1.00 48.81 179 SER A C 1
ATOM 1415 O O . SER A 1 179 ? 60.257 37.340 -48.201 1.00 48.81 179 SER A O 1
ATOM 1417 N N . PHE A 1 180 ? 58.652 36.559 -46.847 1.00 44.75 180 PHE A N 1
ATOM 1418 C CA . PHE A 1 180 ? 58.772 37.599 -45.818 1.00 44.75 180 PHE A CA 1
ATOM 1419 C C . PHE A 1 180 ? 59.293 36.994 -44.513 1.00 44.75 180 PHE A C 1
ATOM 1421 O O . PHE A 1 180 ? 58.550 36.797 -43.555 1.00 44.75 180 PHE A O 1
ATOM 1428 N N . GLY A 1 181 ? 60.585 36.674 -44.466 1.00 38.38 181 GLY A N 1
ATOM 1429 C CA . GLY A 1 181 ? 61.170 36.194 -43.220 1.00 38.38 181 GLY A CA 1
ATOM 1430 C C . GLY A 1 181 ? 62.666 35.936 -43.259 1.00 38.38 181 GLY A C 1
ATOM 1431 O O . GLY A 1 181 ? 63.091 34.796 -43.421 1.00 38.38 181 GLY A O 1
ATOM 1432 N N . SER A 1 182 ? 63.467 36.968 -42.987 1.00 31.67 182 SER A N 1
ATOM 1433 C CA . SER A 1 182 ? 64.583 36.873 -42.029 1.00 31.67 182 SER A CA 1
ATOM 1434 C C . SER A 1 182 ? 65.116 38.265 -41.667 1.00 31.67 182 SER A C 1
ATOM 1436 O O . SER A 1 182 ? 65.036 39.149 -42.516 1.00 31.67 182 SER A O 1
ATOM 1438 N N . PRO A 1 183 ? 65.725 38.480 -40.481 1.00 43.81 183 PRO A N 1
ATOM 1439 C CA . PRO A 1 183 ? 65.915 37.553 -39.360 1.00 43.81 183 PRO A CA 1
ATOM 1440 C C . PRO A 1 183 ? 65.422 38.128 -38.013 1.00 43.81 183 PRO A C 1
ATOM 1442 O O . PRO A 1 183 ? 65.737 39.254 -37.652 1.00 43.81 183 PRO A O 1
ATOM 1445 N N . SER A 1 184 ? 64.711 37.336 -37.211 1.00 33.25 184 SER A N 1
ATOM 1446 C CA . SER A 1 184 ? 64.920 37.251 -35.752 1.00 33.25 184 SER A CA 1
ATOM 1447 C C . SER A 1 184 ? 63.880 36.338 -35.100 1.00 33.25 184 SER A C 1
ATOM 1449 O O . SER A 1 184 ? 62.688 36.431 -35.355 1.00 33.25 184 SER A O 1
ATOM 1451 N N . SER A 1 185 ? 64.379 35.483 -34.208 1.00 35.75 185 SER A N 1
ATOM 1452 C CA . SER A 1 185 ? 63.641 34.691 -33.220 1.00 35.75 185 SER A CA 1
ATOM 1453 C C . SER A 1 185 ? 62.834 33.468 -33.698 1.00 35.75 185 SER A C 1
ATOM 1455 O O . SER A 1 185 ? 61.798 33.543 -34.345 1.00 35.75 185 SER A O 1
ATOM 1457 N N . THR A 1 186 ? 63.294 32.317 -33.198 1.00 34.31 186 THR A N 1
ATOM 1458 C CA . THR A 1 186 ? 62.545 31.073 -32.946 1.00 34.31 186 THR A CA 1
ATOM 1459 C C . THR A 1 186 ? 62.197 30.187 -34.148 1.00 34.31 186 THR A C 1
ATOM 1461 O O . THR A 1 186 ? 61.059 30.037 -34.584 1.00 34.31 186 THR A O 1
ATOM 1464 N N . ARG A 1 187 ? 63.218 29.444 -34.589 1.00 33.78 187 ARG A N 1
ATOM 1465 C CA . ARG A 1 187 ? 63.106 28.206 -35.370 1.00 33.78 187 ARG A CA 1
ATOM 1466 C C . ARG A 1 187 ? 62.350 27.141 -34.559 1.00 33.78 187 ARG A C 1
ATOM 1468 O O . ARG A 1 187 ? 62.951 26.468 -33.727 1.00 33.78 187 ARG A O 1
ATOM 1475 N N . ARG A 1 188 ? 61.060 26.927 -34.838 1.00 29.45 188 ARG A N 1
ATOM 1476 C CA . ARG A 1 188 ? 60.373 25.661 -34.521 1.00 29.45 188 ARG A CA 1
ATOM 1477 C C . ARG A 1 188 ? 60.079 24.905 -35.814 1.00 29.45 188 ARG A C 1
ATOM 1479 O O . ARG A 1 188 ? 59.329 25.359 -36.669 1.00 29.45 188 ARG A O 1
ATOM 1486 N N . LYS A 1 189 ? 60.758 23.766 -35.957 1.00 31.75 189 LYS A N 1
ATOM 1487 C CA . LYS A 1 189 ? 60.633 22.818 -37.066 1.00 31.75 189 LYS A CA 1
ATOM 1488 C C . LYS A 1 189 ? 59.256 22.152 -37.020 1.00 31.75 189 LYS A C 1
ATOM 1490 O O . LYS A 1 189 ? 58.788 21.752 -35.959 1.00 31.75 189 LYS A O 1
ATOM 1495 N N . PHE A 1 190 ? 58.671 22.015 -38.202 1.00 33.78 190 PHE A N 1
ATOM 1496 C CA . PHE A 1 190 ? 57.501 21.207 -38.514 1.00 33.78 190 PHE A CA 1
ATOM 1497 C C . PHE A 1 190 ? 57.680 19.768 -38.004 1.00 33.78 190 PHE A C 1
ATOM 1499 O O . PHE A 1 190 ? 58.696 19.131 -38.287 1.00 33.78 190 PHE A O 1
ATOM 1506 N N . GLY A 1 191 ? 56.691 19.264 -37.273 1.00 28.39 191 GLY A N 1
ATOM 1507 C CA . GLY A 1 191 ? 56.597 17.874 -36.853 1.00 28.39 191 GLY A CA 1
ATOM 1508 C C . GLY A 1 191 ? 55.145 17.442 -36.947 1.00 28.39 191 GLY A C 1
ATOM 1509 O O . GLY A 1 191 ? 54.314 17.867 -36.151 1.00 28.39 191 GLY A O 1
ATOM 1510 N N . SER A 1 192 ? 54.851 16.631 -37.958 1.00 30.91 192 SER A N 1
ATOM 1511 C CA . SER A 1 192 ? 53.643 15.824 -38.082 1.00 30.91 192 SER A CA 1
ATOM 1512 C C . SER A 1 192 ? 53.234 15.238 -36.729 1.00 30.91 192 SER A C 1
ATOM 1514 O O . SER A 1 192 ? 53.975 14.433 -36.160 1.00 30.91 192 SER A O 1
ATOM 1516 N N . ILE A 1 193 ? 52.048 15.596 -36.232 1.00 35.31 193 ILE A N 1
ATOM 1517 C CA . ILE A 1 193 ? 51.421 14.905 -35.102 1.00 35.31 193 ILE A CA 1
ATOM 1518 C C . ILE A 1 193 ? 50.888 13.578 -35.644 1.00 35.31 193 ILE A C 1
ATOM 1520 O O . ILE A 1 193 ? 49.718 13.403 -35.966 1.00 35.31 193 ILE A O 1
ATOM 1524 N N . THR A 1 194 ? 51.808 12.633 -35.807 1.00 34.88 194 THR A N 1
ATOM 1525 C CA . THR A 1 194 ? 51.495 11.215 -35.743 1.00 34.88 194 THR A CA 1
ATOM 1526 C C . THR A 1 194 ? 51.100 10.898 -34.307 1.00 34.88 194 THR A C 1
ATOM 1528 O O . THR A 1 194 ? 51.824 11.244 -33.374 1.00 34.88 194 THR A O 1
ATOM 1531 N N . SER A 1 195 ? 49.961 10.228 -34.160 1.00 37.62 195 SER A N 1
ATOM 1532 C CA . SER A 1 195 ? 49.394 9.625 -32.952 1.00 37.62 195 SER A CA 1
ATOM 1533 C C . SER A 1 195 ? 50.410 8.804 -32.132 1.00 37.62 195 SER A C 1
ATOM 1535 O O . SER A 1 195 ? 50.388 7.578 -32.184 1.00 37.62 195 SER A O 1
ATOM 1537 N N . LYS A 1 196 ? 51.330 9.446 -31.398 1.00 39.78 196 LYS A N 1
ATOM 1538 C CA . LYS A 1 196 ? 52.224 8.798 -30.412 1.00 39.78 196 LYS A CA 1
ATOM 1539 C C . LYS A 1 196 ? 52.592 9.671 -29.197 1.00 39.78 196 LYS A C 1
ATOM 1541 O O . LYS A 1 196 ? 53.200 9.143 -28.275 1.00 39.78 196 LYS A O 1
ATOM 1546 N N . SER A 1 197 ? 52.214 10.954 -29.130 1.00 40.66 197 SER A N 1
ATOM 1547 C CA . SER A 1 197 ? 52.647 11.855 -28.039 1.00 40.66 197 SER A CA 1
ATOM 1548 C C . SER A 1 197 ? 51.718 11.935 -26.819 1.00 40.66 197 SER A C 1
ATOM 1550 O O . SER A 1 197 ? 52.161 12.391 -25.775 1.00 40.66 197 SER A O 1
ATOM 1552 N N . THR A 1 198 ? 50.474 11.452 -26.879 1.00 38.97 198 THR A N 1
ATOM 1553 C CA . THR A 1 198 ? 49.548 11.522 -25.723 1.00 38.97 198 THR A CA 1
ATOM 1554 C C . THR A 1 198 ? 49.757 10.389 -24.704 1.00 38.97 198 THR A C 1
ATOM 1556 O O . THR A 1 198 ? 49.320 10.486 -23.564 1.00 38.97 198 THR A O 1
ATOM 1559 N N . ILE A 1 199 ? 50.463 9.313 -25.077 1.00 43.25 199 ILE A N 1
ATOM 1560 C CA . ILE A 1 199 ? 50.687 8.147 -24.197 1.00 43.25 199 ILE A CA 1
ATOM 1561 C C . ILE A 1 199 ? 51.841 8.390 -23.208 1.00 43.25 199 ILE A C 1
ATOM 1563 O O . ILE A 1 199 ? 51.844 7.828 -22.113 1.00 43.25 199 ILE A O 1
ATOM 1567 N N . THR A 1 200 ? 52.803 9.251 -23.549 1.00 45.12 200 THR A N 1
ATOM 1568 C CA . THR A 1 200 ? 53.932 9.550 -22.656 1.00 45.12 200 THR A CA 1
ATOM 1569 C C . THR A 1 200 ? 53.504 10.443 -21.489 1.00 45.12 200 THR A C 1
ATOM 1571 O O . THR A 1 200 ? 53.971 10.227 -20.379 1.00 45.12 200 THR A O 1
ATOM 1574 N N . ASP A 1 201 ? 52.547 11.356 -21.690 1.00 46.59 201 ASP A N 1
ATOM 1575 C CA . ASP A 1 201 ? 52.054 12.257 -20.634 1.00 46.59 201 ASP A CA 1
ATOM 1576 C C . ASP A 1 201 ? 51.291 11.515 -19.526 1.00 46.59 201 ASP A C 1
ATOM 1578 O O . ASP A 1 201 ? 51.521 11.736 -18.338 1.00 46.59 201 ASP A O 1
ATOM 1582 N N . PHE A 1 202 ? 50.455 10.541 -19.897 1.00 46.28 202 PHE A N 1
ATOM 1583 C CA . PHE A 1 202 ? 49.673 9.763 -18.929 1.00 46.28 202 PHE A CA 1
ATOM 1584 C C . PHE A 1 202 ? 50.549 8.850 -18.058 1.00 46.28 202 PHE A C 1
ATOM 1586 O O . PHE A 1 202 ? 50.237 8.595 -16.896 1.00 46.28 202 PHE A O 1
ATOM 1593 N N . ARG A 1 203 ? 51.679 8.371 -18.598 1.00 49.22 203 ARG A N 1
ATOM 1594 C CA . ARG A 1 203 ? 52.617 7.511 -17.861 1.00 49.22 203 ARG A CA 1
ATOM 1595 C C . ARG A 1 203 ? 53.442 8.296 -16.836 1.00 49.22 203 ARG A C 1
ATOM 1597 O O . ARG A 1 203 ? 53.793 7.735 -15.802 1.00 49.22 203 ARG A O 1
ATOM 1604 N N . THR A 1 204 ? 53.709 9.578 -17.089 1.00 50.06 204 THR A N 1
ATOM 1605 C CA . THR A 1 204 ? 54.372 10.479 -16.129 1.00 50.06 204 THR A CA 1
ATOM 1606 C C . THR A 1 204 ? 53.405 10.925 -15.030 1.00 50.06 204 THR A C 1
ATOM 1608 O O . THR A 1 204 ? 53.770 10.897 -13.858 1.00 50.06 204 THR A O 1
ATOM 1611 N N . PHE A 1 205 ? 52.140 11.197 -15.377 1.00 49.09 205 PHE A N 1
ATOM 1612 C CA . PHE A 1 205 ? 51.089 11.520 -14.400 1.00 49.09 205 PHE A CA 1
ATOM 1613 C C . PHE A 1 205 ? 50.776 10.355 -13.443 1.00 49.09 205 PHE A C 1
ATOM 1615 O O . PHE A 1 205 ? 50.643 10.558 -12.238 1.00 49.09 205 PHE A O 1
ATOM 1622 N N . LEU A 1 206 ? 50.742 9.114 -13.948 1.00 53.19 206 LEU A N 1
ATOM 1623 C CA . LEU A 1 206 ? 50.523 7.921 -13.114 1.00 53.19 206 LEU A CA 1
ATOM 1624 C C . LEU A 1 206 ? 51.699 7.595 -12.171 1.00 53.19 206 LEU A C 1
ATOM 1626 O O . LEU A 1 206 ? 51.497 6.920 -11.160 1.00 53.19 206 LEU A O 1
ATOM 1630 N N . ASN A 1 207 ? 52.917 8.060 -12.474 1.00 46.38 207 ASN A N 1
ATOM 1631 C CA . ASN A 1 207 ? 54.073 7.901 -11.584 1.00 46.38 207 ASN A CA 1
ATOM 1632 C C . ASN A 1 207 ? 54.114 8.968 -10.477 1.00 46.38 207 ASN A C 1
ATOM 1634 O O . ASN A 1 207 ? 54.582 8.673 -9.379 1.00 46.38 207 ASN A O 1
ATOM 1638 N N . GLU A 1 208 ? 53.575 10.166 -10.720 1.00 49.59 208 GLU A N 1
ATOM 1639 C CA . GLU A 1 208 ? 53.496 11.225 -9.706 1.00 49.59 208 GLU A CA 1
ATOM 1640 C C . GLU A 1 208 ? 52.396 10.956 -8.661 1.00 49.59 208 GLU A C 1
ATOM 1642 O O . GLU A 1 208 ? 52.572 11.254 -7.478 1.00 49.59 208 GLU A O 1
ATOM 1647 N N . GLU A 1 209 ? 51.299 10.294 -9.047 1.00 48.91 209 GLU A N 1
ATOM 1648 C CA . GLU A 1 209 ? 50.232 9.927 -8.103 1.00 48.91 209 GLU A CA 1
ATOM 1649 C C . GLU A 1 209 ? 50.626 8.753 -7.183 1.00 48.91 209 GLU A C 1
ATOM 1651 O O . GLU A 1 209 ? 50.262 8.731 -6.005 1.00 48.91 209 GLU A O 1
ATOM 1656 N N . LYS A 1 210 ? 51.447 7.806 -7.667 1.00 47.28 210 LYS A N 1
ATOM 1657 C CA . LYS A 1 210 ? 51.957 6.689 -6.847 1.00 47.28 210 LYS A CA 1
ATOM 1658 C C . LYS A 1 210 ? 52.942 7.119 -5.755 1.00 47.28 210 LYS A C 1
ATOM 1660 O O . LYS A 1 210 ? 53.033 6.429 -4.745 1.00 47.28 210 LYS A O 1
ATOM 1665 N N . SER A 1 211 ? 53.635 8.249 -5.913 1.00 46.16 211 SER A N 1
ATOM 1666 C CA . SER A 1 211 ? 54.585 8.753 -4.908 1.00 46.16 211 SER A CA 1
ATOM 1667 C C . SER A 1 211 ? 53.927 9.543 -3.768 1.00 46.16 211 SER A C 1
ATOM 1669 O O . SER A 1 211 ? 54.600 9.834 -2.786 1.00 46.16 211 SER A O 1
ATOM 1671 N N . LYS A 1 212 ? 52.636 9.898 -3.867 1.00 48.28 212 LYS A N 1
ATOM 1672 C CA . LYS A 1 212 ? 51.905 10.637 -2.815 1.00 48.28 212 LYS A CA 1
ATOM 1673 C C . LYS A 1 212 ? 51.082 9.744 -1.874 1.00 48.28 212 LYS A C 1
ATOM 1675 O O . LYS A 1 212 ? 50.368 10.264 -1.022 1.00 48.28 212 LYS A O 1
ATOM 1680 N N . LYS A 1 213 ? 51.156 8.417 -2.029 1.00 48.31 213 LYS A N 1
ATOM 1681 C CA . LYS A 1 213 ? 50.445 7.428 -1.193 1.00 48.31 213 LYS A CA 1
ATOM 1682 C C . LYS A 1 213 ? 51.369 6.430 -0.473 1.00 48.31 213 LYS A C 1
ATOM 1684 O O . LYS A 1 213 ? 50.909 5.360 -0.079 1.00 48.31 213 LYS A O 1
ATOM 1689 N N . MET A 1 214 ? 52.636 6.792 -0.278 1.00 44.34 214 MET A N 1
ATOM 1690 C CA . MET A 1 214 ? 53.547 6.166 0.688 1.00 44.34 214 MET A CA 1
ATOM 1691 C C . MET A 1 214 ? 54.032 7.218 1.675 1.00 44.34 214 MET A C 1
ATOM 1693 O O . MET A 1 214 ? 54.304 8.347 1.211 1.00 44.34 214 MET A O 1
#

Sequence (214 aa):
MSKKIQLDAFIYDAVVLDYQAGKDADCELMTIGKWSSMTGYGIGFPKNSPHVQKVNQLMLQYHQKGDLERLQNFWLTGACIHSSNSQTTSEPLGIENFMSAFFLLGVGIHQFQSVNIFIKLVSILALSCEYIYCKHLRKLLQKIDKDGWCGVISMAMGKSLSFTEAVGRVKEWQFRSASFGSPSSTRRKFGSITSKSTITDFRTFLNEEKSKKM

pLDDT: mean 70.42, std 20.54, range [28.39, 96.56]